Protein 2FPN (pdb70)

Solvent-accessible surface area: 13507 Å² total

Nearest PDB structures (foldseek):
  2fpn-assembly1_A-2  TM=1.005E+00  e=6.409E-35  Bacillus subtilis
  6icq-assembly1_B-2  TM=3.809E-01  e=4.850E-02  Pseudomonas putida
  6icq-assembly1_A-2  TM=3.850E-01  e=6.034E-02  Pseudomonas putida
  6icp-assembly1_B  TM=3.761E-01  e=5.409E-02  Pseudomonas putida
  6icl-assembly1_A  TM=3.744E-01  e=6.373E-02  Pseudomonas putida

Radius of gyration: 29.22 Å; Cα contacts (8 Å, |Δi|>4): 351; chains: 1; bounding box: 77×39×72 Å

Sequence (198 aa):
LTPLAQAEGERQDVSIDKWTLHAKQNLSLTEKEFYQKVQRLKQEYRQYDWVIAREDKIKAIGTYTDKKNRTSFRLQLVTTLKKHNPTSYLLYEQSLETPDSWNDTYEQFERETLGIFQEKVVIFTCLNGHLDDNNIVLQKKANQLLNEFQVEHVVEPNFVSISAFTDEWEEYITSKHKNLQIALRSHTVTVGTPIVTT

CATH classification: 3.30.2030.10 (+1 more: 3.30.360.40)

Organism: Bacillus subtilis (strain 168) (NCBI:txid224308)

B-factor: mean 34.04, std 18.84, range [6.43, 115.01]

GO terms:
  GO:0042763 intracellular immature spore (C, EXP)

Structure (mmCIF, N/CA/C/O backbone):
data_2FPN
#
_entry.id   2FPN
#
_cell.length_a   88.790
_cell.length_b   50.856
_cell.length_c   81.259
_cell.angle_alpha   90.00
_cell.angle_beta   96.49
_cell.angle_gamma   90.00
#
_symmetry.space_group_name_H-M   'C 1 2 1'
#
loop_
_entity.id
_entity.type
_entity.pdbx_description
1 polymer ywmB
2 water water
#
loop_
_atom_site.group_PDB
_atom_site.id
_atom_site.type_symbol
_atom_site.label_atom_id
_atom_site.label_alt_id
_atom_site.label_comp_id
_atom_site.label_asym_id
_atom_site.label_entity_id
_atom_site.label_seq_id
_atom_site.pdbx_PDB_ins_code
_atom_site.Cartn_x
_atom_site.Cartn_y
_atom_site.Cartn_z
_atom_site.occupancy
_atom_site.B_iso_or_equiv
_atom_site.auth_seq_id
_atom_site.auth_comp_id
_atom_site.auth_asym_id
_atom_site.auth_atom_id
_atom_site.pdbx_PDB_model_num
ATOM 1 N N . LEU A 1 1 ? 46.906 -5.559 14.248 1.00 31.79 1 LEU A N 1
ATOM 2 C CA . LEU A 1 1 ? 48.386 -5.801 14.187 1.00 31.71 1 LEU A CA 1
ATOM 3 C C . LEU A 1 1 ? 49.249 -4.560 14.489 1.00 30.95 1 LEU A C 1
ATOM 4 O O . LEU A 1 1 ? 50.039 -4.588 15.436 1.00 31.08 1 LEU A O 1
ATOM 9 N N . THR A 1 2 ? 49.097 -3.488 13.708 1.00 29.66 2 THR A N 1
ATOM 10 C CA . THR A 1 2 ? 49.990 -2.322 13.812 1.00 28.14 2 THR A CA 1
ATOM 11 C C . THR A 1 2 ? 50.005 -1.681 15.196 1.00 28.05 2 THR A C 1
ATOM 12 O O . THR A 1 2 ? 48.963 -1.594 15.859 1.00 28.01 2 THR A O 1
ATOM 16 N N . PRO A 1 3 ? 51.193 -1.219 15.636 1.00 27.86 3 PRO A N 1
ATOM 17 C CA . PRO A 1 3 ? 51.357 -0.599 16.957 1.00 27.73 3 PRO A CA 1
ATOM 18 C C . PRO A 1 3 ? 50.393 0.559 17.195 1.00 27.94 3 PRO A C 1
ATOM 19 O O . PRO A 1 3 ? 50.022 0.823 18.354 1.00 27.58 3 PRO A O 1
ATOM 23 N N . LEU A 1 4 ? 50.005 1.239 16.108 1.00 27.55 4 LEU A N 1
ATOM 24 C CA . LEU A 1 4 ? 49.021 2.311 16.179 1.00 27.70 4 LEU A CA 1
ATOM 25 C C . LEU A 1 4 ? 47.654 1.768 16.602 1.00 28.45 4 LEU A C 1
ATOM 26 O O . LEU A 1 4 ? 47.055 2.280 17.556 1.00 28.80 4 LEU A O 1
ATOM 31 N N . ALA A 1 5 ? 47.162 0.747 15.897 1.00 28.67 5 ALA A N 1
ATOM 32 C CA . ALA A 1 5 ? 45.884 0.143 16.237 1.00 29.30 5 ALA A CA 1
ATOM 33 C C . ALA A 1 5 ? 45.885 -0.229 17.730 1.00 30.02 5 ALA A C 1
ATOM 34 O O . ALA A 1 5 ? 45.014 0.191 18.495 1.00 29.64 5 ALA A O 1
ATOM 36 N N . GLN A 1 6 ? 46.924 -0.956 18.133 1.00 31.11 6 GLN A N 1
ATOM 37 C CA . GLN A 1 6 ? 47.057 -1.482 19.478 1.00 32.24 6 GLN A CA 1
ATOM 38 C C . GLN A 1 6 ? 47.141 -0.428 20.568 1.00 32.81 6 GLN A C 1
ATOM 39 O O . GLN A 1 6 ? 46.447 -0.543 21.594 1.00 33.02 6 GLN A O 1
ATOM 53 N N . ALA A 1 8 ? 46.111 2.715 20.338 1.00 36.65 8 ALA A N 1
ATOM 54 C CA . ALA A 1 8 ? 44.811 3.361 20.333 1.00 37.82 8 ALA A CA 1
ATOM 55 C C . ALA A 1 8 ? 43.825 2.528 21.141 1.00 38.57 8 ALA A C 1
ATOM 56 O O . ALA A 1 8 ? 43.372 2.966 22.204 1.00 39.03 8 ALA A O 1
ATOM 58 N N . GLU A 1 9 ? 43.533 1.320 20.654 1.00 39.36 9 GLU A N 1
ATOM 59 C CA . GLU A 1 9 ? 42.510 0.453 21.250 1.00 40.12 9 GLU A CA 1
ATOM 60 C C . GLU A 1 9 ? 42.770 0.139 22.737 1.00 40.42 9 GLU A C 1
ATOM 61 O O . GLU A 1 9 ? 41.839 0.080 23.542 1.00 40.84 9 GLU A O 1
ATOM 67 N N . GLY A 1 10 ? 44.043 -0.018 23.093 1.00 40.77 10 GLY A N 1
ATOM 68 C CA . GLY A 1 10 ? 44.458 -0.165 24.479 1.00 40.39 10 GLY A CA 1
ATOM 69 C C . GLY A 1 10 ? 44.107 1.057 25.292 1.00 40.57 10 GLY A C 1
ATOM 70 O O . GLY A 1 10 ? 43.680 0.937 26.438 1.00 41.15 10 GLY A O 1
ATOM 79 N N . GLU A 1 12 ? 41.635 3.423 24.714 1.00 41.85 12 GLU A N 1
ATOM 80 C CA . GLU A 1 12 ? 40.183 3.492 24.872 1.00 42.83 12 GLU A CA 1
ATOM 81 C C . GLU A 1 12 ? 39.706 2.590 26.004 1.00 42.90 12 GLU A C 1
ATOM 82 O O . GLU A 1 12 ? 39.035 3.060 26.930 1.00 42.55 12 GLU A O 1
ATOM 88 N N . ARG A 1 13 ? 40.064 1.303 25.921 1.00 43.24 13 ARG A N 1
ATOM 89 C CA . ARG A 1 13 ? 39.706 0.305 26.946 1.00 43.27 13 ARG A CA 1
ATOM 90 C C . ARG A 1 13 ? 40.088 0.784 28.333 1.00 43.02 13 ARG A C 1
ATOM 91 O O . ARG A 1 13 ? 39.373 0.554 29.295 1.00 43.22 13 ARG A O 1
ATOM 99 N N . GLN A 1 14 ? 41.212 1.475 28.419 1.00 42.76 14 GLN A N 1
ATOM 100 C CA . GLN A 1 14 ? 41.674 2.025 29.673 1.00 42.45 14 GLN A CA 1
ATOM 101 C C . GLN A 1 14 ? 41.087 3.422 29.942 1.00 42.31 14 GLN A C 1
ATOM 102 O O . GLN A 1 14 ? 41.603 4.186 30.780 1.00 42.30 14 GLN A O 1
ATOM 108 N N . ASP A 1 15 ? 40.004 3.747 29.235 1.00 41.83 15 ASP A N 1
ATOM 109 C CA . ASP A 1 15 ? 39.267 5.000 29.446 1.00 41.85 15 ASP A CA 1
ATOM 110 C C . ASP A 1 15 ? 40.045 6.279 29.130 1.00 41.45 15 ASP A C 1
ATOM 111 O O . ASP A 1 15 ? 39.713 7.357 29.632 1.00 41.78 15 ASP A O 1
ATOM 116 N N . VAL A 1 16 ? 41.085 6.166 28.313 1.00 41.04 16 VAL A N 1
ATOM 117 C CA . VAL A 1 16 ? 41.805 7.351 27.862 1.00 40.02 16 VAL A CA 1
ATOM 118 C C . VAL A 1 16 ? 41.176 7.861 26.561 1.00 39.20 16 VAL A C 1
ATOM 119 O O . VAL A 1 16 ? 40.980 7.103 25.602 1.00 38.86 16 VAL A O 1
ATOM 123 N N . SER A 1 17 ? 40.820 9.143 26.572 1.00 38.18 17 SER A N 1
ATOM 124 C CA . SER A 1 17 ? 40.225 9.800 25.417 1.00 37.23 17 SER A CA 1
ATOM 125 C C . SER A 1 17 ? 41.352 10.371 24.548 1.00 36.21 17 SER A C 1
ATOM 126 O O . SER A 1 17 ? 42.237 11.064 25.053 1.00 36.19 17 SER A O 1
ATOM 129 N N . ILE A 1 18 ? 41.333 10.053 23.255 1.00 34.52 18 ILE A N 1
ATOM 130 C CA . ILE A 1 18 ? 42.441 10.402 22.364 1.00 33.01 18 ILE A CA 1
ATOM 131 C C . ILE A 1 18 ? 42.267 11.801 21.787 1.00 31.79 18 ILE A C 1
ATOM 132 O O . ILE A 1 18 ? 41.272 12.088 21.141 1.00 31.43 18 ILE A O 1
ATOM 137 N N . ASP A 1 19 ? 43.250 12.660 22.034 1.00 30.59 19 ASP A N 1
ATOM 138 C CA . ASP A 1 19 ? 43.250 14.033 21.520 1.00 29.54 19 ASP A CA 1
ATOM 139 C C . ASP A 1 19 ? 43.961 14.171 20.173 1.00 28.58 19 ASP A C 1
ATOM 140 O O . ASP A 1 19 ? 43.553 14.969 19.320 1.00 29.01 19 ASP A O 1
ATOM 145 N N . LYS A 1 20 ? 45.007 13.367 19.988 1.00 27.15 20 LYS A N 1
ATOM 146 C CA . LYS A 1 20 ? 45.997 13.564 18.935 1.00 25.06 20 LYS A CA 1
ATOM 147 C C . LYS A 1 20 ? 46.845 12.314 18.774 1.00 23.44 20 LYS A C 1
ATOM 148 O O . LYS A 1 20 ? 47.272 11.712 19.754 1.00 23.22 20 LYS A O 1
ATOM 154 N N . TRP A 1 21 ? 47.077 11.916 17.531 1.00 21.64 21 TRP A N 1
ATOM 155 C CA . TRP A 1 21 ? 48.081 10.887 17.242 1.00 19.85 21 TRP A CA 1
ATOM 156 C C . TRP A 1 21 ? 49.109 11.432 16.283 1.00 19.07 21 TRP A C 1
ATOM 157 O O . TRP A 1 21 ? 48.793 12.277 15.454 1.00 19.04 21 TRP A O 1
ATOM 168 N N . THR A 1 22 ? 50.350 10.978 16.412 1.00 18.43 22 THR A N 1
ATOM 169 C CA . THR A 1 22 ? 51.326 11.300 15.400 1.00 17.73 22 THR A CA 1
ATOM 170 C C . THR A 1 22 ? 52.220 10.111 15.077 1.00 17.17 22 THR A C 1
ATOM 171 O O . THR A 1 22 ? 52.558 9.328 15.969 1.00 16.92 22 THR A O 1
ATOM 175 N N . LEU A 1 23 ? 52.560 9.996 13.785 1.00 15.93 23 LEU A N 1
ATOM 176 C CA . LEU A 1 23 ? 53.499 9.027 13.252 1.00 15.08 23 LEU A CA 1
ATOM 177 C C . LEU A 1 23 ? 54.674 9.777 12.655 1.00 14.89 23 LEU A C 1
ATOM 178 O O . LEU A 1 23 ? 54.492 10.789 11.968 1.00 14.36 23 LEU A O 1
ATOM 183 N N . HIS A 1 24 ? 55.882 9.294 12.907 1.00 14.55 24 HIS A N 1
ATOM 184 C CA . HIS A 1 24 ? 57.042 9.965 12.371 1.00 15.29 24 HIS A CA 1
ATOM 185 C C . HIS A 1 24 ? 58.197 9.018 12.085 1.00 15.49 24 HIS A C 1
ATOM 186 O O . HIS A 1 24 ? 58.288 7.941 12.662 1.00 16.08 24 HIS A O 1
ATOM 193 N N . ALA A 1 25 ? 59.059 9.410 11.160 1.00 15.67 25 ALA A N 1
ATOM 194 C CA . ALA A 1 25 ? 60.216 8.604 10.804 1.00 16.03 25 ALA A CA 1
ATOM 195 C C . ALA A 1 25 ? 61.335 9.559 10.515 1.00 16.41 25 ALA A C 1
ATOM 196 O O . ALA A 1 25 ? 61.080 10.681 10.071 1.00 16.84 25 ALA A O 1
ATOM 198 N N . LYS A 1 26 ? 62.572 9.131 10.763 1.00 16.87 26 LYS A N 1
ATOM 199 C CA . LYS A 1 26 ? 63.711 10.032 10.617 1.00 17.48 26 LYS A CA 1
ATOM 200 C C . LYS A 1 26 ? 64.894 9.323 10.000 1.00 17.18 26 LYS A C 1
ATOM 201 O O . LYS A 1 26 ? 65.190 8.196 10.349 1.00 17.83 26 LYS A O 1
ATOM 207 N N . GLN A 1 27 ? 65.581 9.974 9.083 1.00 16.97 27 GLN A N 1
ATOM 208 C CA . GLN A 1 27 ? 66.714 9.332 8.451 1.00 16.85 27 GLN A CA 1
ATOM 209 C C . GLN A 1 27 ? 67.933 10.230 8.508 1.00 17.14 27 GLN A C 1
ATOM 210 O O . GLN A 1 27 ? 67.908 11.332 7.966 1.00 17.34 27 GLN A O 1
ATOM 216 N N . ASN A 1 28 ? 68.987 9.760 9.177 1.00 16.91 28 ASN A N 1
ATOM 217 C CA . ASN A 1 28 ? 70.265 10.472 9.208 1.00 16.62 28 ASN A CA 1
ATOM 218 C C . ASN A 1 28 ? 70.917 10.452 7.859 1.00 16.07 28 ASN A C 1
ATOM 219 O O . ASN A 1 28 ? 70.834 9.468 7.127 1.00 16.00 28 ASN A O 1
ATOM 224 N N . LEU A 1 29 ? 71.591 11.547 7.548 1.00 15.59 29 LEU A N 1
ATOM 225 C CA . LEU A 1 29 ? 72.040 11.807 6.212 1.00 15.09 29 LEU A CA 1
ATOM 226 C C . LEU A 1 29 ? 73.329 12.589 6.371 1.00 15.42 29 LEU A C 1
ATOM 227 O O . LEU A 1 29 ? 73.712 12.924 7.491 1.00 15.95 29 LEU A O 1
ATOM 232 N N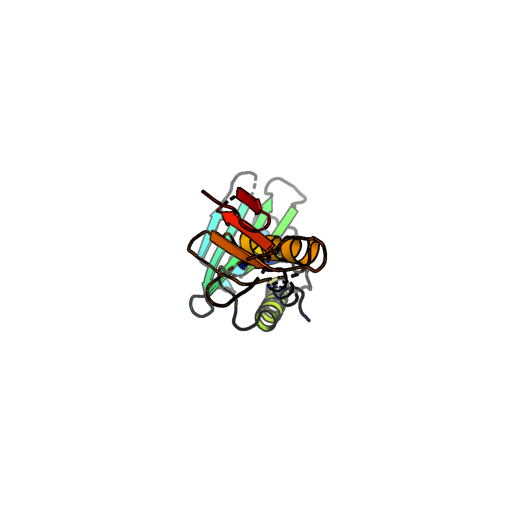 . SER A 1 30 ? 74.036 12.856 5.285 1.00 15.20 30 SER A N 1
ATOM 233 C CA . SER A 1 30 ? 75.224 13.688 5.406 1.00 15.07 30 SER A CA 1
ATOM 234 C C . SER A 1 30 ? 75.304 14.678 4.273 1.00 14.90 30 SER A C 1
ATOM 235 O O . SER A 1 30 ? 75.600 14.321 3.127 1.00 15.12 30 SER A O 1
ATOM 238 N N . LEU A 1 31 ? 75.056 15.938 4.609 1.00 14.51 31 LEU A N 1
ATOM 239 C CA . LEU A 1 31 ? 74.763 16.930 3.582 1.00 13.51 31 LEU A CA 1
ATOM 240 C C . LEU A 1 31 ? 75.565 18.206 3.699 1.00 12.92 31 LEU A C 1
ATOM 241 O O . LEU A 1 31 ? 75.452 18.957 4.680 1.00 12.81 31 LEU A O 1
ATOM 246 N N . THR A 1 32 ? 76.382 18.420 2.676 1.00 12.06 32 THR A N 1
ATOM 247 C CA . THR A 1 32 ? 76.984 19.699 2.369 1.00 11.18 32 THR A CA 1
ATOM 248 C C . THR A 1 32 ? 75.866 20.717 2.185 1.00 10.72 32 THR A C 1
ATOM 249 O O . THR A 1 32 ? 74.742 20.351 1.822 1.00 10.19 32 THR A O 1
ATOM 253 N N . GLU A 1 33 ? 76.163 21.993 2.417 1.00 10.07 33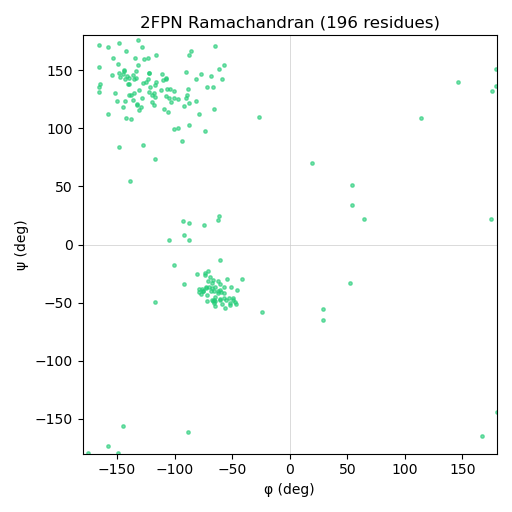 GLU A N 1
ATOM 254 C CA . GLU A 1 33 ? 75.226 23.029 2.010 1.00 9.92 33 GLU A CA 1
ATOM 255 C C . GLU A 1 33 ? 74.739 22.775 0.578 1.00 9.73 33 GLU A C 1
ATOM 256 O O . GLU A 1 33 ? 73.531 22.730 0.340 1.00 9.69 33 GLU A O 1
ATOM 262 N N . LYS A 1 34 ? 75.669 22.561 -0.350 1.00 9.45 34 LYS A N 1
ATOM 263 C CA . LYS A 1 34 ? 75.310 22.293 -1.743 1.00 10.07 34 LYS A CA 1
ATOM 264 C C . LYS A 1 34 ? 74.366 21.111 -1.918 1.00 10.72 34 LYS A C 1
ATOM 265 O O . LYS A 1 34 ? 73.364 21.215 -2.630 1.00 11.27 34 LYS A O 1
ATOM 271 N N . GLU A 1 35 ? 74.672 19.987 -1.273 1.00 11.22 35 GLU A N 1
ATOM 272 C CA . GLU A 1 35 ? 73.801 18.816 -1.354 1.00 11.07 35 GLU A CA 1
ATOM 273 C C . GLU A 1 35 ? 72.469 19.068 -0.694 1.00 10.99 35 GLU A C 1
ATOM 274 O O . GLU A 1 35 ? 71.456 18.479 -1.092 1.00 11.47 35 GLU A O 1
ATOM 280 N N . PHE A 1 36 ? 72.471 19.914 0.330 1.00 10.47 36 PHE A N 1
ATOM 281 C CA . PHE A 1 36 ? 71.249 20.192 1.074 1.00 10.17 36 PHE A CA 1
ATOM 282 C C . PHE A 1 36 ? 70.232 20.887 0.164 1.00 10.77 36 PHE A C 1
ATOM 283 O O . PHE A 1 36 ? 69.087 20.462 0.081 1.00 10.60 36 PHE A O 1
ATOM 291 N N . TYR A 1 37 ? 70.661 21.926 -0.548 1.00 11.44 37 TYR A N 1
ATOM 292 C CA . TYR A 1 37 ? 69.742 22.653 -1.417 1.00 12.44 37 TYR A CA 1
ATOM 293 C C . TYR A 1 37 ? 69.352 21.847 -2.647 1.00 13.16 37 TYR A C 1
ATOM 294 O O . TYR A 1 37 ? 68.306 22.095 -3.258 1.00 13.02 37 TYR A O 1
ATOM 303 N N . GLN A 1 38 ? 70.198 20.886 -3.002 1.00 14.17 38 GLN A N 1
ATOM 304 C CA . GLN A 1 38 ? 69.900 19.946 -4.069 1.00 15.13 38 GLN A CA 1
ATOM 305 C C . GLN A 1 38 ? 68.735 19.052 -3.655 1.00 14.82 38 GLN A C 1
ATOM 306 O O . GLN A 1 38 ? 67.772 18.874 -4.405 1.00 14.89 38 GLN A O 1
ATOM 312 N N . LYS A 1 39 ? 68.837 18.516 -2.443 1.00 14.46 39 LYS A N 1
ATOM 313 C CA . LYS A 1 39 ? 67.841 17.647 -1.887 1.00 14.44 39 LYS A CA 1
ATOM 314 C C . LYS A 1 39 ? 66.517 18.395 -1.742 1.00 14.83 39 LYS A C 1
ATOM 315 O O . LYS A 1 39 ? 65.462 17.853 -2.078 1.00 14.59 39 LYS A O 1
ATOM 321 N N . VAL A 1 40 ? 66.590 19.648 -1.288 1.00 15.13 40 VAL A N 1
ATOM 322 C CA . VAL A 1 40 ? 65.411 20.488 -1.109 1.00 15.33 40 VAL A CA 1
ATOM 323 C C . VAL A 1 40 ? 64.736 20.665 -2.456 1.00 16.14 40 VAL A C 1
ATOM 324 O O . VAL A 1 40 ? 63.525 20.520 -2.581 1.00 16.04 40 VAL A O 1
ATOM 328 N N . GLN A 1 41 ? 65.535 20.972 -3.465 1.00 17.01 41 GLN A N 1
ATOM 329 C CA . GLN A 1 41 ? 65.010 21.209 -4.796 1.00 18.30 41 GLN A CA 1
ATOM 330 C C . GLN A 1 41 ? 64.296 19.968 -5.326 1.00 19.18 41 GLN A C 1
ATOM 331 O O . GLN A 1 41 ? 63.260 20.084 -5.982 1.00 19.82 41 GLN A O 1
ATOM 337 N N . ARG A 1 42 ? 64.852 18.793 -5.043 1.00 19.55 42 ARG A N 1
ATOM 338 C CA . ARG A 1 42 ? 64.236 17.540 -5.457 1.00 21.05 42 ARG A CA 1
ATOM 339 C C . ARG A 1 42 ? 62.934 17.275 -4.698 1.00 20.27 42 ARG A C 1
ATOM 340 O O . ARG A 1 42 ? 61.965 16.804 -5.278 1.00 20.81 42 ARG A O 1
ATOM 348 N N . LEU A 1 43 ? 62.924 17.589 -3.405 1.00 19.64 43 LEU A N 1
ATOM 349 C CA . LEU A 1 43 ? 61.752 17.430 -2.581 1.00 18.26 43 LEU A CA 1
ATOM 350 C C . LEU A 1 43 ? 60.613 18.303 -3.073 1.00 18.29 43 LEU A C 1
ATOM 351 O O . LEU A 1 43 ? 59.473 17.862 -3.078 1.00 17.49 43 LEU A O 1
ATOM 356 N N . LYS A 1 44 ? 60.922 19.531 -3.488 1.00 18.56 44 LYS A N 1
ATOM 357 C CA . LYS A 1 44 ? 59.896 20.466 -3.973 1.00 19.39 44 LYS A CA 1
ATOM 358 C C . LYS A 1 44 ? 59.352 20.031 -5.316 1.00 20.02 44 LYS A C 1
ATOM 359 O O . LYS A 1 44 ? 58.199 20.300 -5.633 1.00 20.25 44 LYS A O 1
ATOM 365 N N . GLN A 1 45 ? 60.187 19.385 -6.126 1.00 20.56 45 GLN A N 1
ATOM 366 C CA . GLN A 1 45 ? 59.703 18.842 -7.383 1.00 21.21 45 GLN A CA 1
ATOM 367 C C . GLN A 1 45 ? 58.818 17.629 -7.123 1.00 20.64 45 GLN A C 1
ATOM 368 O O . GLN A 1 45 ? 57.715 17.542 -7.645 1.00 20.78 45 GLN A O 1
ATOM 374 N N . GLU A 1 46 ? 59.293 16.708 -6.300 1.00 19.90 46 GLU A N 1
ATOM 375 C CA . GLU A 1 46 ? 58.602 15.436 -6.123 1.00 20.17 46 GLU A CA 1
ATOM 376 C C . GLU A 1 46 ? 57.304 15.585 -5.303 1.00 18.80 46 GLU A C 1
ATOM 377 O O . GLU A 1 46 ? 56.293 14.969 -5.612 1.00 19.20 46 GLU A O 1
ATOM 383 N N . TYR A 1 47 ? 57.308 16.438 -4.292 1.00 17.24 47 TYR A N 1
ATOM 384 C CA . TYR A 1 47 ? 56.138 16.562 -3.439 1.00 15.91 47 TYR A CA 1
ATOM 385 C C . TYR A 1 47 ? 55.512 17.933 -3.491 1.00 15.70 47 TYR A C 1
ATOM 386 O O . TYR A 1 47 ? 55.585 18.701 -2.535 1.00 16.06 47 TYR A O 1
ATOM 395 N N . ARG A 1 48 ? 54.840 18.203 -4.600 1.00 15.57 48 ARG A N 1
ATOM 396 C CA . ARG A 1 48 ? 54.273 19.511 -4.882 1.00 15.79 48 ARG A CA 1
ATOM 397 C C . ARG A 1 48 ? 53.227 20.001 -3.859 1.00 15.22 48 ARG A C 1
ATOM 398 O O . ARG A 1 48 ? 52.886 21.191 -3.809 1.00 15.33 48 ARG A O 1
ATOM 406 N N . GLN A 1 49 ? 52.752 19.108 -3.005 1.00 14.40 49 GLN A N 1
ATOM 407 C CA . GLN A 1 49 ? 51.678 19.465 -2.076 1.00 13.77 49 GLN A CA 1
ATOM 408 C C . GLN A 1 49 ? 52.137 20.377 -0.925 1.00 13.58 49 GLN A C 1
ATOM 409 O O . GLN A 1 49 ? 51.334 21.106 -0.377 1.00 13.32 49 GLN A O 1
ATOM 415 N N . TYR A 1 50 ? 53.426 20.338 -0.583 1.00 13.46 50 TYR A N 1
ATOM 416 C CA . TYR A 1 50 ? 53.966 21.074 0.561 1.00 13.60 50 TYR A CA 1
ATOM 417 C C . TYR A 1 50 ? 54.150 22.556 0.284 1.00 13.89 50 TYR A C 1
ATOM 418 O O . TYR A 1 50 ? 54.443 22.946 -0.829 1.00 13.63 50 TYR A O 1
ATOM 427 N N . ASP A 1 51 ? 53.971 23.381 1.314 1.00 14.68 51 ASP A N 1
ATOM 428 C CA . ASP A 1 51 ? 54.446 24.765 1.305 1.00 14.52 51 ASP A CA 1
ATOM 429 C C . ASP A 1 51 ? 55.723 24.776 2.111 1.00 14.71 51 ASP A C 1
ATOM 430 O O . ASP A 1 51 ? 55.770 24.236 3.228 1.00 14.46 51 ASP A O 1
ATOM 435 N N . TRP A 1 52 ? 56.747 25.400 1.543 1.00 14.85 52 TRP A N 1
ATOM 436 C CA . TRP A 1 52 ? 58.080 25.351 2.095 1.00 15.72 52 TRP A CA 1
ATOM 437 C C . TRP A 1 52 ? 58.488 26.668 2.730 1.00 16.54 52 TRP A C 1
ATOM 438 O O . TRP A 1 52 ? 58.139 27.743 2.260 1.00 16.78 52 TRP A O 1
ATOM 449 N N . VAL A 1 53 ? 59.214 26.562 3.830 1.00 17.67 53 VAL A N 1
ATOM 450 C CA . VAL A 1 53 ? 59.861 27.695 4.463 1.00 18.67 53 VAL A CA 1
ATOM 451 C C . VAL A 1 53 ? 61.305 27.251 4.717 1.00 19.72 53 VAL A C 1
ATOM 452 O O . VAL A 1 53 ? 61.536 26.140 5.191 1.00 19.91 53 VAL A O 1
ATOM 456 N N . ILE A 1 54 ? 62.279 28.085 4.371 1.00 21.12 54 ILE A N 1
ATOM 457 C CA . ILE A 1 54 ? 63.652 27.811 4.772 1.00 22.38 54 ILE A CA 1
ATOM 458 C C . ILE A 1 54 ? 63.977 28.671 5.979 1.00 23.56 54 ILE A C 1
ATOM 459 O O . ILE A 1 54 ? 63.783 29.876 5.948 1.00 23.79 54 ILE A O 1
ATOM 464 N N . ALA A 1 55 ? 64.447 28.047 7.052 1.00 25.18 55 ALA A N 1
ATOM 465 C CA . ALA A 1 55 ? 64.905 28.789 8.224 1.00 26.73 55 ALA A CA 1
ATOM 466 C C . ALA A 1 55 ? 66.365 28.471 8.525 1.00 27.98 55 ALA A C 1
ATOM 467 O O . ALA A 1 55 ? 66.767 27.308 8.506 1.00 28.00 55 ALA A O 1
ATOM 469 N N . ARG A 1 56 ? 67.138 29.518 8.814 1.00 29.78 56 ARG A N 1
ATOM 470 C CA . ARG A 1 56 ? 68.572 29.413 9.092 1.00 31.48 56 ARG A CA 1
ATOM 471 C C . ARG A 1 56 ? 68.914 30.094 10.417 1.00 32.09 56 ARG A C 1
ATOM 472 O O . ARG A 1 56 ? 69.270 31.269 10.444 1.00 32.23 56 ARG A O 1
ATOM 480 N N . GLU A 1 57 ? 68.771 29.359 11.514 1.00 33.38 57 GLU A N 1
ATOM 481 C CA . GLU A 1 57 ? 69.251 29.810 12.8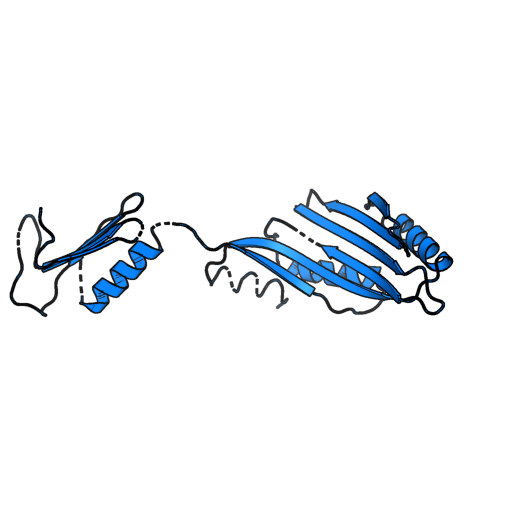27 1.00 34.50 57 GLU A CA 1
ATOM 482 C C . GLU A 1 57 ? 70.633 29.179 13.090 1.00 34.51 57 GLU A C 1
ATOM 483 O O . GLU A 1 57 ? 70.755 28.002 13.457 1.00 34.70 57 GLU A O 1
ATOM 489 N N . ASP A 1 58 ? 71.670 29.985 12.870 1.00 34.45 58 ASP A N 1
ATOM 490 C CA . ASP A 1 58 ? 73.034 29.481 12.700 1.00 34.26 58 ASP A CA 1
ATOM 491 C C . ASP A 1 58 ? 73.667 28.723 13.882 1.00 33.85 58 ASP A C 1
ATOM 492 O O . ASP A 1 58 ? 73.309 28.958 15.047 1.00 33.71 58 ASP A O 1
ATOM 497 N N . LYS A 1 59 ? 74.576 27.786 13.575 1.00 32.98 59 LYS A N 1
ATOM 498 C CA . LYS A 1 59 ? 74.952 27.431 12.187 1.00 31.90 59 LYS A CA 1
ATOM 499 C C . LYS A 1 59 ? 74.244 26.139 11.704 1.00 30.98 59 LYS A C 1
ATOM 500 O O . LYS A 1 59 ? 74.865 25.080 11.548 1.00 31.04 59 LYS A O 1
ATOM 514 N N . ILE A 1 61 ? 70.611 24.732 9.152 1.00 23.75 61 ILE A N 1
ATOM 515 C CA . ILE A 1 61 ? 69.620 25.084 8.128 1.00 21.80 61 ILE A CA 1
ATOM 516 C C . ILE A 1 61 ? 68.493 24.078 8.094 1.00 20.49 61 ILE A C 1
ATOM 517 O O . ILE A 1 61 ? 68.719 22.864 8.144 1.00 20.23 61 ILE A O 1
ATOM 522 N N . LYS A 1 62 ? 67.282 24.603 7.956 1.00 18.62 62 LYS A N 1
ATOM 523 C CA . LYS A 1 62 ? 66.067 23.833 8.110 1.00 17.22 62 LYS A CA 1
ATOM 524 C C . LYS A 1 62 ? 65.160 24.151 6.931 1.00 15.68 62 LYS A C 1
ATOM 525 O O . LYS A 1 62 ? 64.826 25.312 6.711 1.00 15.46 62 LYS A O 1
ATOM 531 N N . ALA A 1 63 ? 64.788 23.140 6.158 1.00 14.36 63 ALA A N 1
ATOM 532 C CA . ALA A 1 63 ? 63.751 23.302 5.148 1.00 13.46 63 ALA A CA 1
ATOM 533 C C . ALA A 1 63 ? 62.520 22.617 5.684 1.00 13.26 63 ALA A C 1
ATOM 534 O O . ALA A 1 63 ? 62.532 21.400 5.885 1.00 13.41 63 ALA A O 1
ATOM 536 N N . ILE A 1 64 ? 61.470 23.384 5.961 1.00 12.51 64 ILE A N 1
ATOM 537 C CA . ILE A 1 64 ? 60.260 22.800 6.520 1.00 11.93 64 ILE A CA 1
ATOM 538 C C . ILE A 1 64 ? 59.133 22.805 5.517 1.00 11.83 64 ILE A C 1
ATOM 539 O O . ILE A 1 64 ? 58.669 23.870 5.118 1.00 12.08 64 ILE A O 1
ATOM 544 N N . GLY A 1 65 ? 58.675 21.615 5.143 1.00 11.86 65 GLY A N 1
ATOM 545 C CA . GLY A 1 65 ? 57.525 21.475 4.239 1.00 12.33 65 GLY A CA 1
ATOM 546 C C . GLY A 1 65 ? 56.253 21.066 4.954 1.00 12.77 65 GLY A C 1
ATOM 547 O O . GLY A 1 65 ? 56.230 20.124 5.753 1.00 13.06 65 GLY A O 1
ATOM 548 N N . THR A 1 66 ? 55.177 21.755 4.632 1.00 13.08 66 THR A N 1
ATOM 549 C CA . THR A 1 66 ? 53.952 21.648 5.380 1.00 13.34 66 THR A CA 1
ATOM 550 C C . THR A 1 66 ? 52.763 21.499 4.432 1.00 13.63 66 THR A C 1
ATOM 551 O O . THR A 1 66 ? 52.753 22.093 3.356 1.00 13.97 66 THR A O 1
ATOM 555 N N . TYR A 1 67 ? 51.782 20.684 4.835 1.00 13.54 67 TYR A N 1
ATOM 556 C CA . TYR A 1 67 ? 50.614 20.347 4.017 1.00 13.52 67 TYR A CA 1
ATOM 557 C C . TYR A 1 67 ? 49.533 19.695 4.858 1.00 13.66 67 TYR A C 1
ATOM 558 O O . TYR A 1 67 ? 49.800 18.744 5.606 1.00 13.35 67 TYR A O 1
ATOM 567 N N . THR A 1 68 ? 48.299 20.180 4.725 1.00 14.43 68 THR A N 1
ATOM 568 C CA . THR A 1 68 ? 47.180 19.522 5.410 1.00 14.70 68 THR A CA 1
ATOM 569 C C . THR A 1 68 ? 46.149 18.968 4.441 1.00 14.29 68 THR A C 1
ATOM 570 O O . THR A 1 68 ? 45.662 19.667 3.556 1.00 14.11 68 THR A O 1
ATOM 574 N N . ASP A 1 69 ? 45.866 17.676 4.622 1.00 14.32 69 ASP A N 1
ATOM 575 C CA . ASP A 1 69 ? 44.918 16.911 3.816 1.00 14.28 69 ASP A CA 1
ATOM 576 C C . ASP A 1 69 ? 43.543 17.065 4.418 1.00 14.47 69 ASP A C 1
ATOM 577 O O . ASP A 1 69 ? 43.238 16.449 5.435 1.00 15.04 69 ASP A O 1
ATOM 582 N N . LYS A 1 70 ? 42.714 17.899 3.803 1.00 14.48 70 LYS A N 1
ATOM 583 C CA . LYS A 1 70 ? 41.391 18.196 4.369 1.00 14.54 70 LYS A CA 1
ATOM 584 C C . LYS A 1 70 ? 40.415 17.051 4.202 1.00 13.96 70 LYS A C 1
ATOM 585 O O . LYS A 1 70 ? 39.487 16.927 4.966 1.00 14.24 70 LYS A O 1
ATOM 591 N N . LYS A 1 71 ? 40.614 16.226 3.184 1.00 13.68 71 LYS A N 1
ATOM 592 C CA . LYS A 1 71 ? 39.688 15.142 2.912 1.00 12.95 71 LYS A CA 1
ATOM 593 C C . LYS A 1 71 ? 39.872 14.061 3.963 1.00 12.45 71 LYS A C 1
ATOM 594 O O . LYS A 1 71 ? 38.927 13.443 4.391 1.00 12.60 71 LYS A O 1
ATOM 600 N N . ASN A 1 72 ? 41.105 13.850 4.370 1.00 12.53 72 ASN A N 1
ATOM 601 C CA . ASN A 1 72 ? 41.450 12.753 5.251 1.00 13.07 72 ASN A CA 1
ATOM 602 C C . ASN A 1 72 ? 41.698 13.238 6.664 1.00 13.77 72 ASN A C 1
ATOM 603 O O . ASN A 1 72 ? 42.053 12.438 7.543 1.00 13.09 72 ASN A O 1
ATOM 608 N N . ARG A 1 73 ? 41.487 14.545 6.866 1.00 14.90 73 ARG A N 1
ATOM 609 C CA . ARG A 1 73 ? 41.533 15.184 8.199 1.00 16.69 73 ARG A CA 1
ATOM 610 C C . ARG A 1 73 ? 42.854 14.865 8.890 1.00 16.11 73 ARG A C 1
ATOM 611 O O . ARG A 1 73 ? 42.895 14.381 10.029 1.00 16.26 73 ARG A O 1
ATOM 619 N N . THR A 1 74 ? 43.938 15.118 8.158 1.00 15.96 74 THR A N 1
ATOM 620 C CA . THR A 1 74 ? 45.277 14.674 8.543 1.00 16.04 74 THR A CA 1
ATOM 621 C C . THR A 1 74 ? 46.348 15.668 8.065 1.00 16.14 74 THR A C 1
ATOM 622 O O . THR A 1 74 ? 46.163 16.323 7.039 1.00 16.23 74 THR A O 1
ATOM 626 N N . SER A 1 75 ? 47.435 15.814 8.819 1.00 16.41 75 SER A N 1
ATOM 627 C CA . SER A 1 75 ? 48.490 16.786 8.484 1.00 17.44 75 SER A CA 1
ATOM 628 C C . SER A 1 75 ? 49.879 16.209 8.318 1.00 17.44 75 SER A C 1
ATOM 629 O O . SER A 1 75 ? 50.300 15.349 9.096 1.00 17.96 75 SER A O 1
ATOM 632 N N . PHE A 1 76 ? 50.615 16.754 7.356 1.00 17.22 76 PHE A N 1
ATOM 633 C CA . PHE A 1 76 ? 51.949 16.282 7.061 1.00 17.50 76 PHE A CA 1
ATOM 634 C C . PHE A 1 76 ? 53.019 17.358 7.178 1.00 18.50 76 PHE A C 1
ATOM 635 O O . PHE A 1 76 ? 52.788 18.535 6.867 1.00 18.60 76 PHE A O 1
ATOM 643 N N . ARG A 1 77 ? 54.207 16.921 7.577 1.00 19.03 77 ARG A N 1
ATOM 644 C CA . ARG A 1 77 ? 55.358 17.772 7.672 1.00 20.13 77 ARG A CA 1
ATOM 645 C C . ARG A 1 77 ? 56.549 16.969 7.165 1.00 19.51 77 ARG A C 1
ATOM 646 O O . ARG A 1 77 ? 56.768 15.845 7.612 1.00 19.87 77 ARG A O 1
ATOM 654 N N . LEU A 1 78 ? 57.298 17.548 6.230 1.00 18.54 78 LEU A N 1
ATOM 655 C CA . LEU A 1 78 ? 58.545 16.979 5.734 1.00 17.83 78 LEU A CA 1
ATOM 656 C C . LEU A 1 78 ? 59.647 17.983 6.029 1.00 17.93 78 LEU A C 1
ATOM 657 O O . LEU A 1 78 ? 59.607 19.139 5.585 1.00 18.01 78 LEU A O 1
ATOM 662 N N . GLN A 1 79 ? 60.653 17.543 6.754 1.00 17.92 79 GLN A N 1
ATOM 663 C CA . GLN A 1 79 ? 61.659 18.467 7.234 1.00 18.09 79 GLN A CA 1
ATOM 664 C C . GLN A 1 79 ? 63.107 17.975 6.999 1.00 17.19 79 GLN A C 1
ATOM 665 O O . GLN A 1 79 ? 63.499 16.906 7.481 1.00 17.40 79 GLN A O 1
ATOM 671 N N . LEU A 1 80 ? 63.873 18.754 6.236 1.00 16.38 80 LEU A N 1
ATOM 672 C CA . LEU A 1 80 ? 65.299 18.491 5.958 1.00 15.73 80 LEU A CA 1
ATOM 673 C C . LEU A 1 80 ? 66.177 19.410 6.790 1.00 15.52 80 LEU A C 1
ATOM 674 O O . LEU A 1 80 ? 66.077 20.630 6.705 1.00 15.27 80 LEU A O 1
ATOM 679 N N . VAL A 1 81 ? 67.052 18.836 7.588 1.00 16.08 81 VAL A N 1
ATOM 680 C CA . VAL A 1 81 ? 67.924 19.645 8.419 1.00 16.66 81 VAL A CA 1
ATOM 681 C C . VAL A 1 81 ? 69.386 19.297 8.179 1.00 17.73 81 VAL A C 1
ATOM 682 O O . VAL A 1 81 ? 69.738 18.125 8.013 1.00 18.14 81 VAL A O 1
ATOM 686 N N . THR A 1 82 ? 70.233 20.319 8.138 1.00 18.70 82 THR A N 1
ATOM 687 C CA . THR A 1 82 ? 71.676 20.107 8.192 1.00 19.98 82 THR A CA 1
ATOM 688 C C . THR A 1 82 ? 72.302 21.121 9.135 1.00 21.66 82 THR A C 1
ATOM 689 O O . THR A 1 82 ? 71.800 22.241 9.253 1.00 21.40 82 THR A O 1
ATOM 693 N N . THR A 1 83 ? 73.357 20.713 9.844 1.00 24.09 83 THR A N 1
ATOM 694 C CA . THR A 1 83 ? 74.169 21.657 10.611 1.00 26.57 83 THR A CA 1
ATOM 695 C C . THR A 1 83 ? 75.288 22.102 9.698 1.00 28.19 83 THR A C 1
ATOM 696 O O . THR A 1 83 ? 76.094 21.287 9.242 1.00 28.37 83 THR A O 1
ATOM 700 N N . LEU A 1 84 ? 75.311 23.407 9.453 1.00 30.57 84 LEU A N 1
ATOM 701 C CA . LEU A 1 84 ? 76.152 24.057 8.452 1.00 33.08 84 LEU A CA 1
ATOM 702 C C . LEU A 1 84 ? 77.651 24.077 8.766 1.00 34.62 84 LEU A C 1
ATOM 703 O O . LEU A 1 84 ? 78.477 23.989 7.847 1.00 35.33 84 LEU A O 1
ATOM 708 N N . LYS A 1 85 ? 78.007 24.239 10.043 1.00 36.21 85 LYS A N 1
ATOM 709 C CA . LYS A 1 85 ? 79.415 24.428 10.426 1.00 37.74 85 LYS A CA 1
ATOM 710 C C . LYS A 1 85 ? 80.078 23.096 10.802 1.00 38.36 85 LYS A C 1
ATOM 711 O O . LYS A 1 85 ? 80.067 22.689 11.973 1.00 38.56 85 LYS A O 1
ATOM 717 N N . LYS A 1 86 ? 80.638 22.425 9.792 1.00 39.02 86 LYS A N 1
ATOM 718 C CA . LYS A 1 86 ? 81.356 21.155 9.970 1.00 39.35 86 LYS A CA 1
ATOM 719 C C . LYS A 1 86 ? 81.870 20.596 8.644 1.00 39.17 86 LYS A C 1
ATOM 720 O O . LYS A 1 86 ? 81.153 20.592 7.639 1.00 39.28 86 LYS A O 1
ATOM 726 N N . HIS A 1 87 ? 83.106 20.111 8.647 1.00 39.00 87 HIS A N 1
ATOM 727 C CA . HIS A 1 87 ? 83.605 19.358 7.501 1.00 38.82 87 HIS A CA 1
ATOM 728 C C . HIS A 1 87 ? 83.399 17.841 7.664 1.00 38.24 87 HIS A C 1
ATOM 729 O O . HIS A 1 87 ? 84.068 17.023 7.026 1.00 38.36 87 HIS A O 1
ATOM 736 N N . ASN A 1 88 ? 82.464 17.490 8.548 1.00 37.27 88 ASN A N 1
ATOM 737 C CA . ASN A 1 88 ? 81.722 16.232 8.462 1.00 36.33 88 ASN A CA 1
ATOM 738 C C . ASN A 1 88 ? 80.292 16.388 9.021 1.00 35.29 88 ASN A C 1
ATOM 739 O O . ASN A 1 88 ? 80.027 16.050 10.190 1.00 35.26 88 ASN A O 1
ATOM 744 N N . PRO A 1 89 ? 79.359 16.871 8.171 1.00 33.84 89 PRO A N 1
ATOM 745 C CA . PRO A 1 89 ? 78.131 17.443 8.693 1.00 32.52 89 PRO A CA 1
ATOM 746 C C . PRO A 1 89 ? 77.094 16.395 9.057 1.00 31.23 89 PRO A C 1
ATOM 747 O O . PRO A 1 89 ? 76.956 15.376 8.371 1.00 31.16 89 PRO A O 1
ATOM 751 N N . THR A 1 90 ? 76.379 16.649 10.146 1.00 29.34 90 THR A N 1
ATOM 752 C CA . THR A 1 90 ? 75.298 15.785 10.542 1.00 27.50 90 THR A CA 1
ATOM 753 C C . THR A 1 90 ? 73.971 16.375 10.044 1.00 25.97 90 THR A C 1
ATOM 754 O O . THR A 1 90 ? 73.647 17.536 10.303 1.00 25.34 90 THR A O 1
ATOM 758 N N . SER A 1 91 ? 73.233 15.555 9.301 1.00 23.93 91 SER A N 1
ATOM 759 C CA . SER A 1 91 ? 71.998 15.953 8.658 1.00 22.06 91 SER A CA 1
ATOM 760 C C . SER A 1 91 ? 70.936 14.890 8.886 1.00 20.85 91 SER A C 1
ATOM 761 O O . SER A 1 91 ? 71.254 13.737 9.208 1.00 21.16 91 SER A O 1
ATOM 764 N N . TYR A 1 92 ? 69.679 15.274 8.710 1.00 18.42 92 TYR A N 1
ATOM 765 C CA . TYR A 1 92 ? 68.596 14.307 8.703 1.00 16.76 92 TYR A CA 1
ATOM 766 C C . TYR A 1 92 ? 67.377 14.756 7.879 1.00 15.17 92 TYR A C 1
ATOM 767 O O . TYR A 1 92 ? 67.186 15.942 7.606 1.00 14.33 92 TYR A O 1
ATOM 776 N N . LEU A 1 93 ? 66.562 13.782 7.503 1.00 13.29 93 LEU A N 1
ATOM 777 C CA . LEU A 1 93 ? 65.275 14.033 6.898 1.00 12.26 93 LEU A CA 1
ATOM 778 C C . LEU A 1 93 ? 64.194 13.463 7.805 1.00 12.12 93 LEU A C 1
ATOM 779 O O . LEU A 1 93 ? 64.273 12.306 8.214 1.00 12.21 93 LEU A O 1
ATOM 784 N N . LEU A 1 94 ? 63.179 14.266 8.115 1.00 12.21 94 LEU A N 1
ATOM 785 C CA . LEU A 1 94 ? 62.127 13.829 9.019 1.00 12.35 94 LEU A CA 1
ATOM 786 C C . LEU A 1 94 ? 60.760 13.901 8.335 1.00 12.39 94 LEU A C 1
ATOM 787 O O . LEU A 1 94 ? 60.423 14.914 7.752 1.00 12.35 94 LEU A O 1
ATOM 792 N N . TYR A 1 95 ? 59.980 12.826 8.423 1.00 12.39 95 TYR A N 1
ATOM 793 C CA . TYR A 1 95 ? 58.643 12.790 7.841 1.00 12.88 95 TYR A CA 1
ATOM 794 C C . TYR A 1 95 ? 57.607 12.555 8.917 1.00 13.46 95 TYR A C 1
ATOM 795 O O . TYR A 1 95 ? 57.710 11.611 9.695 1.00 13.56 95 TYR A O 1
ATOM 804 N N . GLU A 1 96 ? 56.586 13.392 8.951 1.00 14.17 96 GLU A N 1
ATOM 805 C CA . GLU A 1 96 ? 55.676 13.346 10.095 1.00 16.22 96 GLU A CA 1
ATOM 806 C C . GLU A 1 96 ? 54.212 13.474 9.717 1.00 15.64 96 GLU A C 1
ATOM 807 O O . GLU A 1 96 ? 53.835 14.391 9.002 1.00 15.74 96 GLU A O 1
ATOM 813 N N . GLN A 1 97 ? 53.394 12.544 10.202 1.00 16.23 97 GLN A N 1
ATOM 814 C CA . GLN A 1 97 ? 51.932 12.623 10.028 1.00 16.03 97 GLN A CA 1
ATOM 815 C C . GLN A 1 97 ? 51.227 12.765 11.374 1.00 16.88 97 GLN A C 1
ATOM 816 O O . GLN A 1 97 ? 51.640 12.162 12.351 1.00 16.69 97 GLN A O 1
ATOM 830 N N . SER A 1 99 ? 47.182 13.961 13.397 1.00 18.80 99 SER A N 1
ATOM 831 C CA . SER A 1 99 ? 45.779 14.372 13.341 1.00 19.02 99 SER A CA 1
ATOM 832 C C . SER A 1 99 ? 45.155 14.545 14.721 1.00 19.29 99 SER A C 1
ATOM 833 O O . SER A 1 99 ? 45.567 13.877 15.683 1.00 19.18 99 SER A O 1
ATOM 836 N N . LEU A 1 100 ? 44.167 15.443 14.803 1.00 18.98 100 LEU A N 1
ATOM 837 C CA . LEU A 1 100 ? 43.368 15.635 16.024 1.00 19.42 100 LEU A CA 1
ATOM 838 C C . LEU A 1 100 ? 42.122 14.752 16.009 1.00 19.72 100 LEU A C 1
ATOM 839 O O . LEU A 1 100 ? 41.260 14.887 16.868 1.00 20.36 100 LEU A O 1
ATOM 844 N N . GLU A 1 101 ? 42.027 13.852 15.038 1.00 19.73 101 GLU A N 1
ATOM 845 C CA . GLU A 1 101 ? 40.823 13.060 14.863 1.00 20.09 101 GLU A CA 1
ATOM 846 C C . GLU A 1 101 ? 41.160 11.610 14.622 1.00 20.01 101 GLU A C 1
ATOM 847 O O . GLU A 1 101 ? 42.130 11.276 13.916 1.00 20.50 101 GLU A O 1
ATOM 853 N N . THR A 1 102 ? 40.340 10.741 15.190 1.00 20.13 102 THR A N 1
ATOM 854 C CA . THR A 1 102 ? 40.510 9.315 15.005 1.00 20.47 102 THR A CA 1
ATOM 855 C C . THR A 1 102 ? 40.223 9.007 13.551 1.00 20.46 102 THR A C 1
ATOM 856 O O . THR A 1 102 ? 39.315 9.571 12.954 1.00 20.76 102 THR A O 1
ATOM 860 N N . PRO A 1 103 ? 41.068 8.185 12.941 1.00 20.89 103 PRO A N 1
ATOM 861 C CA . PRO A 1 103 ? 40.908 7.940 11.519 1.00 20.92 103 PRO A CA 1
ATOM 862 C C . PRO A 1 103 ? 39.912 6.817 11.279 1.00 21.54 103 PRO A C 1
ATOM 863 O O . PRO A 1 103 ? 39.574 6.100 12.213 1.00 21.40 103 PRO A O 1
ATOM 867 N N . ASP A 1 104 ? 39.446 6.665 10.041 1.00 22.63 104 ASP A N 1
ATOM 868 C CA . ASP A 1 104 ? 38.598 5.527 9.677 1.00 24.08 104 ASP A CA 1
ATOM 869 C C . ASP A 1 104 ? 39.190 4.206 10.183 1.00 24.73 104 ASP A C 1
ATOM 870 O O . ASP A 1 104 ? 38.502 3.417 10.827 1.00 25.00 104 ASP A O 1
ATOM 875 N N . SER A 1 105 ? 40.480 3.991 9.908 1.00 25.45 105 SER A N 1
ATOM 876 C CA . SER A 1 105 ? 41.163 2.768 10.314 1.00 25.56 105 SER A CA 1
ATOM 877 C C . SER A 1 105 ? 42.593 3.021 10.755 1.00 25.59 105 SER A C 1
ATOM 878 O O . SER A 1 105 ? 43.461 3.314 9.928 1.00 25.34 105 SER A O 1
ATOM 881 N N . TRP A 1 106 ? 42.823 2.889 12.056 1.00 25.46 106 TRP A N 1
ATOM 882 C CA . TRP A 1 106 ? 44.151 2.975 12.625 1.00 25.74 106 TRP A CA 1
ATOM 883 C C . TRP A 1 106 ? 45.153 2.169 11.824 1.00 26.01 106 TRP A C 1
ATOM 884 O O . TRP A 1 106 ? 46.293 2.602 11.640 1.00 26.61 106 TRP A O 1
ATOM 895 N N . ASN A 1 107 ? 44.735 0.998 11.355 1.00 26.14 107 ASN A N 1
ATOM 896 C CA . ASN A 1 107 ? 45.635 0.117 10.612 1.00 26.67 107 ASN A CA 1
ATOM 897 C C . ASN A 1 107 ? 45.917 0.557 9.190 1.00 26.44 107 ASN A C 1
ATOM 898 O O . ASN A 1 107 ? 47.047 0.432 8.729 1.00 27.07 107 ASN A O 1
ATOM 903 N N . ASP A 1 108 ? 44.911 1.055 8.482 1.00 26.27 108 ASP A N 1
ATOM 904 C CA . ASP A 1 108 ? 45.149 1.512 7.115 1.00 26.41 108 ASP A CA 1
ATOM 905 C C . ASP A 1 108 ? 46.004 2.763 7.100 1.00 25.89 108 ASP A C 1
ATOM 906 O O . ASP A 1 108 ? 46.715 3.001 6.123 1.00 25.95 108 ASP A O 1
ATOM 911 N N . THR A 1 109 ? 45.936 3.569 8.163 1.00 25.16 109 THR A N 1
ATOM 912 C CA . THR A 1 109 ? 46.725 4.786 8.156 1.00 24.96 109 THR A CA 1
ATOM 913 C C . THR A 1 109 ? 48.186 4.494 8.485 1.00 24.48 109 THR A C 1
ATOM 914 O O . THR A 1 109 ? 49.086 5.026 7.814 1.00 24.41 109 THR A O 1
ATOM 918 N N . TYR A 1 110 ? 48.427 3.608 9.455 1.00 23.37 110 TYR A N 1
ATOM 919 C CA . TYR A 1 110 ? 49.803 3.195 9.739 1.00 22.15 110 TYR A CA 1
ATOM 920 C C . TYR A 1 110 ? 50.435 2.543 8.508 1.00 21.83 110 TYR A C 1
ATOM 921 O O . TYR A 1 110 ? 51.543 2.894 8.118 1.00 21.36 110 TYR A O 1
ATOM 930 N N . GLU A 1 111 ? 49.723 1.617 7.876 1.00 21.44 111 GLU A N 1
ATOM 931 C CA . GLU A 1 111 ? 50.270 0.944 6.686 1.00 21.48 111 GLU A CA 1
ATOM 932 C C . GLU A 1 111 ? 50.517 1.915 5.558 1.00 20.23 111 GLU A C 1
ATOM 933 O O . GLU A 1 111 ? 51.450 1.755 4.795 1.00 20.96 111 GLU A O 1
ATOM 939 N N . GLN A 1 112 ? 49.706 2.951 5.481 1.00 19.83 112 GLN A N 1
ATOM 940 C CA . GLN A 1 112 ? 49.916 4.006 4.495 1.00 19.56 112 GLN A CA 1
ATOM 941 C C . GLN A 1 112 ? 51.184 4.796 4.728 1.00 18.21 112 GLN A C 1
ATOM 942 O O . GLN A 1 112 ? 51.956 5.038 3.805 1.00 18.13 112 GLN A O 1
ATOM 948 N N . PHE A 1 113 ? 51.367 5.206 5.974 1.00 16.83 113 PHE A N 1
ATOM 949 C CA . PHE A 1 113 ? 52.515 5.961 6.391 1.00 15.82 113 PHE A CA 1
ATOM 950 C C . PHE A 1 113 ? 53.795 5.168 6.115 1.00 15.98 113 PHE A C 1
ATOM 951 O O . PHE A 1 113 ? 54.729 5.667 5.467 1.00 15.29 113 PHE A O 1
ATOM 959 N N . GLU A 1 114 ? 53.816 3.919 6.581 1.00 16.24 114 GLU A N 1
ATOM 960 C CA . GLU A 1 114 ? 54.941 3.023 6.362 1.00 16.70 114 GLU A CA 1
ATOM 961 C C . GLU A 1 114 ? 55.258 2.968 4.878 1.00 16.88 114 GLU A C 1
ATOM 962 O O . GLU A 1 114 ? 56.408 3.080 4.483 1.00 16.16 114 GLU A O 1
ATOM 968 N N . ARG A 1 115 ? 54.213 2.819 4.078 1.00 16.89 115 ARG A N 1
ATOM 969 C CA . ARG A 1 115 ? 54.325 2.790 2.641 1.00 17.88 115 ARG A CA 1
ATOM 970 C C . ARG A 1 115 ? 55.020 4.048 2.072 1.00 17.26 115 ARG A C 1
ATOM 971 O O . ARG A 1 115 ? 56.025 3.933 1.362 1.00 17.38 115 ARG A O 1
ATOM 979 N N . GLU A 1 116 ? 54.505 5.235 2.416 1.00 16.60 116 GLU A N 1
ATOM 980 C CA . GLU A 1 116 ? 55.062 6.524 1.974 1.00 15.92 116 GLU A CA 1
ATOM 981 C C . GLU A 1 116 ? 56.493 6.738 2.422 1.00 15.44 116 GLU A C 1
ATOM 982 O O . GLU A 1 116 ? 57.273 7.361 1.739 1.00 15.50 116 GLU A O 1
ATOM 988 N N . THR A 1 117 ? 56.800 6.229 3.595 1.00 15.53 117 THR A N 1
ATOM 989 C CA . THR A 1 117 ? 58.107 6.261 4.199 1.00 16.00 117 THR A CA 1
ATOM 990 C C . THR A 1 117 ? 59.154 5.717 3.232 1.00 16.19 117 THR A C 1
ATOM 991 O O . THR A 1 117 ? 60.161 6.369 2.960 1.00 16.34 117 THR A O 1
ATOM 995 N N . LEU A 1 118 ? 58.877 4.549 2.669 1.00 16.39 118 LEU A N 1
ATOM 996 C CA . LEU A 1 118 ? 59.801 3.850 1.776 1.00 16.40 118 LEU A CA 1
ATOM 997 C C . LEU A 1 118 ? 60.024 4.628 0.506 1.00 16.68 118 LEU A C 1
ATOM 998 O O . LEU A 1 118 ? 61.145 4.658 -0.034 1.00 16.88 118 LEU A O 1
ATOM 1003 N N . GLY A 1 119 ? 58.966 5.274 0.024 1.00 16.76 119 GLY A N 1
ATOM 1004 C CA . GLY A 1 119 ? 59.091 6.143 -1.150 1.00 16.55 119 GLY A CA 1
ATOM 1005 C C . GLY A 1 119 ? 59.959 7.355 -0.860 1.00 16.69 119 GLY A C 1
ATOM 1006 O O . GLY A 1 119 ? 60.750 7.770 -1.696 1.00 17.69 119 GLY A O 1
ATOM 1007 N N . ILE A 1 120 ? 59.814 7.932 0.325 1.00 16.62 120 ILE A N 1
ATOM 1008 C CA . ILE A 1 120 ? 60.514 9.162 0.659 1.00 16.59 120 ILE A CA 1
ATOM 1009 C C . ILE A 1 120 ? 61.976 8.878 0.989 1.00 16.69 120 ILE A C 1
ATOM 1010 O O . ILE A 1 120 ? 62.840 9.602 0.558 1.00 16.91 120 ILE A O 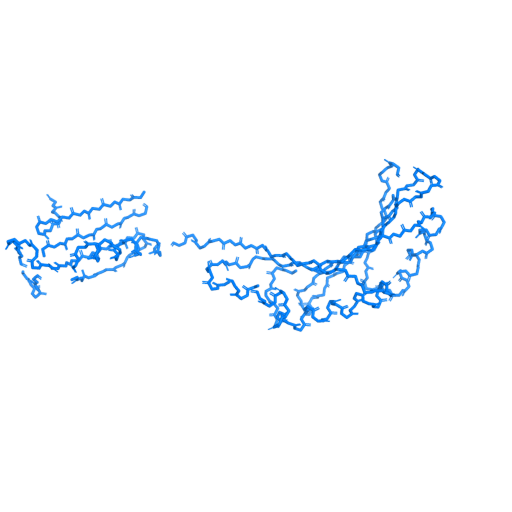1
ATOM 1015 N N . PHE A 1 121 ? 62.237 7.816 1.745 1.00 16.90 121 PHE A N 1
ATOM 1016 C CA . PHE A 1 121 ? 63.559 7.567 2.307 1.00 16.72 121 PHE A CA 1
ATOM 1017 C C . PHE A 1 121 ? 64.345 6.544 1.527 1.00 17.27 121 PHE A C 1
ATOM 1018 O O . PHE A 1 121 ? 65.566 6.457 1.686 1.00 17.41 121 PHE A O 1
ATOM 1026 N N . GLN A 1 122 ? 63.657 5.759 0.697 1.00 17.46 122 GLN A N 1
ATOM 1027 C CA . GLN A 1 122 ? 64.303 4.695 -0.091 1.00 17.95 122 GLN A CA 1
ATOM 1028 C C . GLN A 1 122 ? 65.107 3.721 0.772 1.00 18.00 122 GLN A C 1
ATOM 1029 O O . GLN A 1 122 ? 66.145 3.201 0.349 1.00 18.25 122 GLN A O 1
ATOM 1035 N N . GLU A 1 123 ? 64.607 3.482 1.974 1.00 17.76 123 GLU A N 1
ATOM 1036 C CA . GLU A 1 123 ? 65.226 2.597 2.934 1.00 18.35 123 GLU A CA 1
ATOM 1037 C C . GLU A 1 123 ? 64.180 2.319 4.007 1.00 17.65 123 GLU A C 1
ATOM 1038 O O . GLU A 1 123 ? 63.287 3.114 4.199 1.00 17.19 123 GLU A O 1
ATOM 1044 N N . LYS A 1 124 ? 64.268 1.166 4.661 1.00 17.65 124 LYS A N 1
ATOM 1045 C CA . LYS A 1 124 ? 63.333 0.838 5.714 1.00 17.65 124 LYS A CA 1
ATOM 1046 C C . LYS A 1 124 ? 63.786 1.532 6.989 1.00 17.83 124 LYS A C 1
ATOM 1047 O O . LYS A 1 124 ? 64.917 1.354 7.431 1.00 18.83 124 LYS A O 1
ATOM 1053 N N . VAL A 1 125 ? 62.913 2.331 7.572 1.00 17.42 125 VAL A N 1
ATOM 1054 C CA . VAL A 1 125 ? 63.291 3.147 8.716 1.00 17.20 125 VAL A CA 1
ATOM 1055 C C . VAL A 1 125 ? 62.390 2.831 9.884 1.00 16.49 125 VAL A C 1
ATOM 1056 O O . VAL A 1 125 ? 61.314 2.296 9.688 1.00 16.60 125 VAL A O 1
ATOM 1060 N N . VAL A 1 126 ? 62.834 3.170 11.089 1.00 16.22 126 VAL A N 1
ATOM 1061 C CA . VAL A 1 126 ? 62.050 2.929 12.289 1.00 15.93 126 VAL A CA 1
ATOM 1062 C C . VAL A 1 126 ? 60.900 3.912 12.280 1.00 16.37 126 VAL A C 1
ATOM 1063 O O . VAL A 1 126 ? 61.097 5.086 11.981 1.00 16.12 126 VAL A O 1
ATOM 1067 N N . ILE A 1 127 ? 59.705 3.423 12.597 1.00 16.69 127 ILE A N 1
ATOM 1068 C CA . ILE A 1 127 ? 58.521 4.264 12.618 1.00 17.42 127 ILE A CA 1
ATOM 1069 C C . ILE A 1 127 ? 58.088 4.517 14.042 1.00 18.11 127 ILE A C 1
ATOM 1070 O O . ILE A 1 127 ? 57.929 3.585 14.800 1.00 18.22 127 ILE A O 1
ATOM 1075 N N . PHE A 1 128 ? 57.905 5.785 14.399 1.00 19.02 128 PHE A N 1
ATOM 1076 C CA . PHE A 1 128 ? 57.570 6.156 15.761 1.00 19.96 128 PHE A CA 1
ATOM 1077 C C . PHE A 1 128 ? 56.102 6.547 15.898 1.00 20.62 128 PHE A C 1
ATOM 1078 O O . PHE A 1 128 ? 55.628 7.426 15.196 1.00 20.56 128 PHE A O 1
ATOM 1086 N N . THR A 1 129 ? 55.408 5.907 16.834 1.00 21.72 129 THR A N 1
ATOM 1087 C CA . THR A 1 129 ? 54.001 6.186 17.116 1.00 22.77 129 THR A CA 1
ATOM 1088 C C . THR A 1 129 ? 53.836 6.840 18.485 1.00 24.70 129 THR A C 1
ATOM 1089 O O . THR A 1 129 ? 54.399 6.363 19.478 1.00 24.63 129 THR A O 1
ATOM 1093 N N . CYS A 1 130 ? 53.054 7.918 18.532 1.00 27.25 130 CYS A N 1
ATOM 1094 C CA . CYS A 1 130 ? 52.796 8.637 19.773 1.00 28.39 130 CYS A CA 1
ATOM 1095 C C . CYS A 1 130 ? 51.365 9.136 19.832 1.00 29.40 130 CYS A C 1
ATOM 1096 O O . CYS A 1 130 ? 50.912 9.862 18.952 1.00 29.11 130 CYS A O 1
ATOM 1099 N N . LEU A 1 131 ? 50.659 8.743 20.887 1.00 31.23 131 LEU A N 1
ATOM 1100 C CA . LEU A 1 131 ? 49.296 9.210 21.136 1.00 32.60 131 LEU A CA 1
ATOM 1101 C C . LEU A 1 131 ? 49.229 10.155 22.351 1.00 34.12 131 LEU A C 1
ATOM 1102 O O . LEU A 1 131 ? 49.918 9.960 23.366 1.00 33.80 131 LEU A O 1
ATOM 1107 N N . ASN A 1 132 ? 48.391 11.179 22.219 1.00 35.77 132 ASN A N 1
ATOM 1108 C CA . ASN A 1 132 ? 48.050 12.081 23.298 1.00 37.62 132 ASN A CA 1
ATOM 1109 C C . ASN A 1 132 ? 46.574 11.939 23.598 1.00 39.26 132 ASN A C 1
ATOM 1110 O O . ASN A 1 132 ? 45.748 11.825 22.683 1.00 39.34 132 ASN A O 1
ATOM 1115 N N . GLY A 1 133 ? 46.240 11.955 24.883 1.00 41.02 133 GLY A N 1
ATOM 1116 C CA . GLY A 1 133 ? 44.864 11.782 25.312 1.00 43.04 133 GLY A CA 1
ATOM 1117 C C . GLY A 1 133 ? 44.629 12.351 26.691 1.00 44.58 133 GLY A C 1
ATOM 1118 O O . GLY A 1 133 ? 45.579 12.722 27.389 1.00 44.84 133 GLY A O 1
ATOM 1119 N N . HIS A 1 134 ? 43.360 12.426 27.079 1.00 45.95 134 HIS A N 1
ATOM 1120 C CA . HIS A 1 134 ? 42.988 12.924 28.397 1.00 47.25 134 HIS A CA 1
ATOM 1121 C C . HIS A 1 134 ? 42.096 11.938 29.129 1.00 48.17 134 HIS A C 1
ATOM 1122 O O . HIS A 1 134 ? 41.478 11.065 28.509 1.00 48.21 134 HIS A O 1
ATOM 1129 N N . LEU A 1 135 ? 42.049 12.086 30.452 1.00 49.54 135 LEU A N 1
ATOM 1130 C CA . LEU A 1 135 ? 41.173 11.294 31.317 1.00 50.57 135 LEU A CA 1
ATOM 1131 C C . LEU A 1 135 ? 39.818 11.963 31.517 1.00 51.34 135 LEU A C 1
ATOM 1132 O O . LEU A 1 135 ? 39.714 13.194 31.519 1.00 51.20 135 LEU A O 1
ATOM 1137 N N . ASP A 1 136 ? 38.792 11.131 31.690 1.00 52.62 136 ASP A N 1
ATOM 1138 C CA . ASP A 1 136 ? 37.406 11.580 31.861 1.00 53.92 136 ASP A CA 1
ATOM 1139 C C . ASP A 1 136 ? 37.194 12.374 33.160 1.00 54.53 136 ASP A C 1
ATOM 1140 O O . ASP A 1 136 ? 37.370 11.839 34.256 1.00 54.60 136 ASP A O 1
ATOM 1145 N N . ASP A 1 137 ? 36.816 13.649 33.023 1.00 55.47 137 ASP A N 1
ATOM 1146 C CA . ASP A 1 137 ? 36.619 14.560 34.171 1.00 56.21 137 ASP A CA 1
ATOM 1147 C C . ASP A 1 137 ? 35.201 14.517 34.777 1.00 56.83 137 ASP A C 1
ATOM 1148 O O . ASP A 1 137 ? 34.890 15.277 35.701 1.00 56.86 137 ASP A O 1
ATOM 1153 N N . ASN A 1 138 ? 34.361 13.624 34.246 1.00 57.53 138 ASN A N 1
ATOM 1154 C CA . ASN A 1 138 ? 33.004 13.390 34.742 1.00 58.12 138 ASN A CA 1
ATOM 1155 C C . ASN A 1 138 ? 33.028 12.824 36.168 1.00 58.35 138 ASN A C 1
ATOM 1156 O O . ASN A 1 138 ? 33.131 11.609 36.363 1.00 58.34 138 ASN A O 1
ATOM 1169 N N . ASN A 1 140 ? 30.837 12.314 38.287 1.00 59.94 140 ASN A N 1
ATOM 1170 C CA . ASN A 1 140 ? 29.794 11.290 38.430 1.00 60.11 140 ASN A CA 1
ATOM 1171 C C . ASN A 1 140 ? 30.264 9.833 38.340 1.00 60.16 140 ASN A C 1
ATOM 1172 O O . ASN A 1 140 ? 29.689 8.965 38.993 1.00 60.31 140 ASN A O 1
ATOM 1177 N N . ILE A 1 141 ? 31.290 9.560 37.535 1.00 60.27 141 ILE A N 1
ATOM 1178 C CA . ILE A 1 141 ? 31.765 8.180 37.355 1.00 60.31 141 ILE A CA 1
ATOM 1179 C C . ILE A 1 141 ? 32.588 7.675 38.557 1.00 60.26 141 ILE A C 1
ATOM 1180 O O . ILE A 1 141 ? 32.458 6.511 38.958 1.00 60.16 141 ILE A O 1
ATOM 1185 N N . VAL A 1 142 ? 33.408 8.556 39.131 1.00 60.25 142 VAL A N 1
ATOM 1186 C CA . VAL A 1 142 ? 34.235 8.205 40.294 1.00 60.42 142 VAL A CA 1
ATOM 1187 C C . VAL A 1 142 ? 33.414 8.125 41.591 1.00 60.50 142 VAL A C 1
ATOM 1188 O O . VAL A 1 142 ? 33.632 7.224 42.410 1.00 60.39 142 VAL A O 1
ATOM 1192 N N . LEU A 1 143 ? 32.468 9.059 41.753 1.00 60.55 143 LEU A N 1
ATOM 1193 C CA . LEU A 1 143 ? 31.527 9.070 42.885 1.00 60.41 143 LEU A CA 1
ATOM 1194 C C . LEU A 1 143 ? 30.737 7.763 42.957 1.00 60.61 143 LEU A C 1
ATOM 1195 O O . LEU A 1 143 ? 30.613 7.171 44.032 1.00 60.56 143 LEU A O 1
ATOM 1200 N N . GLN A 1 144 ? 30.228 7.317 41.807 1.00 60.86 144 GLN A N 1
ATOM 1201 C CA . GLN A 1 144 ? 29.428 6.092 41.708 1.00 61.17 144 GLN A CA 1
ATOM 1202 C C . GLN A 1 144 ? 30.223 4.817 41.972 1.00 61.03 144 GLN A C 1
ATOM 1203 O O . GLN A 1 144 ? 29.702 3.869 42.572 1.00 60.73 144 GLN A O 1
ATOM 1209 N N . LYS A 1 145 ? 31.470 4.791 41.505 1.00 61.06 145 LYS A N 1
ATOM 1210 C CA . LYS A 1 145 ? 32.308 3.604 41.640 1.00 61.14 145 LYS A CA 1
ATOM 1211 C C . LYS A 1 145 ? 32.627 3.334 43.113 1.00 60.86 145 LYS A C 1
ATOM 1212 O O . LYS A 1 145 ? 32.423 2.214 43.605 1.00 60.68 145 LYS A O 1
ATOM 1218 N N . LYS A 1 146 ? 33.100 4.371 43.806 1.00 60.61 146 LYS A N 1
ATOM 1219 C CA . LYS A 1 146 ? 33.421 4.289 45.234 1.00 60.46 146 LYS A CA 1
ATOM 1220 C C . LYS A 1 146 ? 32.200 3.911 46.070 1.00 60.37 146 LYS A C 1
ATOM 1221 O O . LYS A 1 146 ? 32.304 3.104 46.999 1.00 60.38 146 LYS A O 1
ATOM 1227 N N . ALA A 1 147 ? 31.051 4.487 45.721 1.00 60.19 147 ALA A N 1
ATOM 1228 C CA . ALA A 1 147 ? 29.774 4.134 46.337 1.00 60.15 147 ALA A CA 1
ATOM 1229 C C . ALA A 1 147 ? 29.576 2.621 46.358 1.00 60.16 147 ALA A C 1
ATOM 1230 O O . ALA A 1 147 ? 29.238 2.053 47.394 1.00 60.04 147 ALA A O 1
ATOM 1232 N N . ASN A 1 148 ? 29.813 1.979 45.216 1.00 60.49 148 ASN A N 1
ATOM 1233 C CA . ASN A 1 148 ? 29.690 0.528 45.082 1.00 60.80 148 ASN A CA 1
ATOM 1234 C C . ASN A 1 148 ? 30.748 -0.222 45.870 1.00 60.83 148 ASN A C 1
ATOM 1235 O O . ASN A 1 148 ? 30.440 -1.168 46.597 1.00 60.80 148 ASN A O 1
ATOM 1240 N N . GLN A 1 149 ? 31.995 0.210 45.722 1.00 61.03 149 GLN A N 1
ATOM 1241 C CA . GLN A 1 149 ? 33.091 -0.350 46.491 1.00 61.08 149 GLN A CA 1
ATOM 1242 C C . GLN A 1 149 ? 32.697 -0.372 47.962 1.00 61.53 149 GLN A C 1
ATOM 1243 O O . GLN A 1 149 ? 32.865 -1.391 48.631 1.00 61.56 149 GLN A O 1
ATOM 1249 N N . LEU A 1 150 ? 32.142 0.747 48.435 1.00 62.01 150 LEU A N 1
ATOM 1250 C CA . LEU A 1 150 ? 31.623 0.879 49.804 1.00 62.63 150 LEU A CA 1
ATOM 1251 C C . LEU A 1 150 ? 30.433 -0.037 50.069 1.00 63.28 150 LEU A C 1
ATOM 1252 O O . LEU A 1 150 ? 30.370 -0.690 51.110 1.00 63.22 150 LEU A O 1
ATOM 1257 N N . LEU A 1 151 ? 29.493 -0.070 49.126 1.00 64.27 151 LEU A N 1
ATOM 1258 C CA . LEU A 1 151 ? 28.308 -0.921 49.230 1.00 65.20 151 LEU A CA 1
ATOM 1259 C C . LEU A 1 151 ? 28.703 -2.385 49.399 1.00 66.12 151 LEU A C 1
ATOM 1260 O O . LEU A 1 151 ? 28.106 -3.107 50.197 1.00 66.10 151 LEU A O 1
ATOM 1265 N N . ASN A 1 152 ? 29.719 -2.804 48.647 1.00 67.41 152 ASN A N 1
ATOM 1266 C CA . ASN A 1 152 ? 30.242 -4.160 48.736 1.00 68.59 152 ASN A CA 1
ATOM 1267 C C . ASN A 1 152 ? 31.144 -4.333 49.946 1.00 69.51 152 ASN A C 1
ATOM 1268 O O . ASN A 1 152 ? 31.125 -5.384 50.593 1.00 69.66 152 ASN A O 1
ATOM 1273 N N . GLU A 1 153 ? 31.928 -3.303 50.232 1.00 70.66 153 GLU A N 1
ATOM 1274 C CA . GLU A 1 153 ? 32.646 -3.228 51.487 1.00 71.66 153 GLU A CA 1
ATOM 1275 C C . GLU A 1 153 ? 31.751 -3.690 52.612 1.00 71.72 153 GLU A C 1
ATOM 1276 O O . GLU A 1 153 ? 32.220 -4.231 53.606 1.00 71.92 153 GLU A O 1
ATOM 1282 N N . PHE A 1 154 ? 30.454 -3.476 52.445 1.00 71.96 154 PHE A N 1
ATOM 1283 C CA . PHE A 1 154 ? 29.496 -3.767 53.499 1.00 72.08 154 PHE A CA 1
ATOM 1284 C C . PHE A 1 154 ? 28.508 -4.855 53.096 1.00 72.06 154 PHE A C 1
ATOM 1285 O O . PHE A 1 154 ? 28.285 -5.794 53.848 1.00 72.59 154 PHE A O 1
ATOM 1293 N N . GLN A 1 155 ? 27.907 -4.720 51.918 1.00 71.59 155 GLN A N 1
ATOM 1294 C CA . GLN A 1 155 ? 26.843 -5.626 51.499 1.00 71.12 155 GLN A CA 1
ATOM 1295 C C . GLN A 1 155 ? 25.494 -4.933 51.372 1.00 70.86 155 GLN A C 1
ATOM 1296 O O . GLN A 1 155 ? 24.881 -4.933 50.303 1.00 70.57 155 GLN A O 1
ATOM 1302 N N . VAL A 1 159 ? 20.423 -2.430 48.985 1.00 70.61 159 VAL A N 1
ATOM 1303 C CA . VAL A 1 159 ? 20.766 -1.199 48.284 1.00 70.68 159 VAL A CA 1
ATOM 1304 C C . VAL A 1 159 ? 19.516 -0.491 47.771 1.00 70.63 159 VAL A C 1
ATOM 1305 O O . VAL A 1 159 ? 18.397 -0.960 47.976 1.00 70.41 159 VAL A O 1
ATOM 1309 N N . GLU A 1 160 ? 19.715 0.641 47.103 1.00 70.56 160 GLU A N 1
ATOM 1310 C CA . GLU A 1 160 ? 18.629 1.320 46.406 1.00 70.35 160 GLU A CA 1
ATOM 1311 C C . GLU A 1 160 ? 18.805 2.834 46.453 1.00 70.29 160 GLU A C 1
ATOM 1312 O O . GLU A 1 160 ? 19.194 3.392 47.480 1.00 70.35 160 GLU A O 1
ATOM 1318 N N . HIS A 1 161 ? 18.515 3.494 45.337 1.00 70.24 161 HIS A N 1
ATOM 1319 C CA . HIS A 1 161 ? 19.549 4.140 44.539 1.00 70.03 161 HIS A CA 1
ATOM 1320 C C . HIS A 1 161 ? 19.188 5.561 44.159 1.00 69.60 161 HIS A C 1
ATOM 1321 O O . HIS A 1 161 ? 18.097 6.036 44.448 1.00 69.55 161 HIS A O 1
ATOM 1328 N N . VAL A 1 162 ? 20.120 6.237 43.503 1.00 69.12 162 VAL A N 1
ATOM 1329 C CA . VAL A 1 162 ? 19.866 7.575 43.002 1.00 68.62 162 VAL A CA 1
ATOM 1330 C C . VAL A 1 162 ? 20.798 7.978 41.865 1.00 68.35 162 VAL A C 1
ATOM 1331 O O . VAL A 1 162 ? 21.577 7.173 41.357 1.00 68.39 162 VAL A O 1
ATOM 1335 N N . VAL A 1 163 ? 20.697 9.242 41.471 1.00 67.83 163 VAL A N 1
ATOM 1336 C CA . VAL A 1 163 ? 21.787 9.957 40.757 1.00 67.21 163 VAL A CA 1
ATOM 1337 C C . VAL A 1 163 ? 21.389 11.384 40.308 1.00 66.87 163 VAL A C 1
ATOM 1338 O O . VAL A 1 163 ? 20.328 11.575 39.718 1.00 66.82 163 VAL A O 1
ATOM 1342 N N . GLU A 1 164 ? 22.249 12.368 40.589 1.00 66.49 164 GLU A N 1
A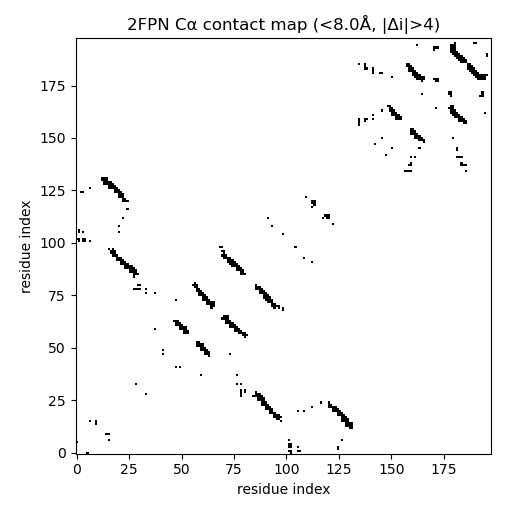TOM 1343 C CA . GLU A 1 164 ? 22.009 13.793 40.268 1.00 66.16 164 GLU A CA 1
ATOM 1344 C C . GLU A 1 164 ? 23.304 14.511 39.819 1.00 66.12 164 GLU A C 1
ATOM 1345 O O . GLU A 1 164 ? 24.392 13.960 40.011 1.00 66.18 164 GLU A O 1
ATOM 1351 N N . PRO A 1 165 ? 23.197 15.740 39.234 1.00 65.85 165 PRO A N 1
ATOM 1352 C CA . PRO A 1 165 ? 24.330 16.461 38.616 1.00 65.54 165 PRO A CA 1
ATOM 1353 C C . PRO A 1 165 ? 25.738 16.100 39.121 1.00 64.99 165 PRO A C 1
ATOM 1354 O O . PRO A 1 165 ? 26.579 15.698 38.319 1.00 65.32 165 PRO A O 1
ATOM 1358 N N . ASN A 1 166 ? 25.988 16.245 40.421 1.00 64.24 166 ASN A N 1
ATOM 1359 C CA . ASN A 1 166 ? 27.263 15.844 41.036 1.00 63.44 166 ASN A CA 1
ATOM 1360 C C . ASN A 1 166 ? 27.041 15.161 42.394 1.00 62.89 166 ASN A C 1
ATOM 1361 O O . ASN A 1 166 ? 27.623 15.567 43.410 1.00 62.82 166 ASN A O 1
ATOM 1366 N N . PHE A 1 167 ? 26.208 14.116 42.391 1.00 62.01 167 PHE A N 1
ATOM 1367 C CA . PHE A 1 167 ? 25.637 13.536 43.614 1.00 60.98 167 PHE A CA 1
ATOM 1368 C C . PHE A 1 167 ? 25.258 12.060 43.425 1.00 60.29 167 PHE A C 1
ATOM 1369 O O . PHE A 1 167 ? 24.839 11.659 42.338 1.00 60.33 167 PHE A O 1
ATOM 1377 N N . VAL A 1 168 ? 25.409 11.264 44.483 1.00 59.28 168 VAL A N 1
ATOM 1378 C CA . VAL A 1 168 ? 24.966 9.864 44.482 1.00 58.26 168 VAL A CA 1
ATOM 1379 C C . VAL A 1 168 ? 24.598 9.402 45.896 1.00 57.77 168 VAL A C 1
ATOM 1380 O O . VAL A 1 168 ? 25.362 9.607 46.839 1.00 57.40 168 VAL A O 1
ATOM 1384 N N . SER A 1 169 ? 23.417 8.795 46.027 1.00 57.31 169 SER A N 1
ATOM 1385 C CA . SER A 1 169 ? 22.954 8.232 47.302 1.00 56.96 169 SER A CA 1
ATOM 1386 C C . SER A 1 169 ? 22.381 6.821 47.148 1.00 56.58 169 SER A C 1
ATOM 1387 O O . SER A 1 169 ? 21.828 6.468 46.105 1.00 56.68 169 SER A O 1
ATOM 1390 N N . ILE A 1 170 ? 22.534 6.021 48.199 1.00 56.14 170 ILE A N 1
ATOM 1391 C CA . ILE A 1 170 ? 22.122 4.622 48.203 1.00 55.65 170 ILE A CA 1
ATOM 1392 C C . ILE A 1 170 ? 21.492 4.296 49.558 1.00 55.44 170 ILE A C 1
ATOM 1393 O O . ILE A 1 170 ? 21.986 4.741 50.593 1.00 55.45 170 ILE A O 1
ATOM 1398 N N . SER A 1 171 ? 20.389 3.552 49.543 1.00 55.07 171 SER A N 1
ATOM 1399 C CA . SER A 1 171 ? 19.877 2.890 50.744 1.00 54.74 171 SER A CA 1
ATOM 1400 C C . SER A 1 171 ? 20.143 1.395 50.587 1.00 54.70 171 SER A C 1
ATOM 1401 O O . SER A 1 171 ? 20.058 0.874 49.475 1.00 55.04 171 SER A O 1
ATOM 1404 N N . ALA A 1 172 ? 20.476 0.705 51.676 1.00 54.48 172 ALA A N 1
ATOM 1405 C CA . ALA A 1 172 ? 20.852 -0.710 51.588 1.00 54.45 172 ALA A CA 1
ATOM 1406 C C . ALA A 1 172 ? 20.491 -1.509 52.833 1.00 54.56 172 ALA A C 1
ATOM 1407 O O . ALA A 1 172 ? 19.928 -0.967 53.782 1.00 54.59 172 ALA A O 1
ATOM 1409 N N . PHE A 1 173 ? 20.819 -2.800 52.818 1.00 54.76 173 PHE A N 1
ATOM 1410 C CA . PHE A 1 173 ? 20.585 -3.686 53.960 1.00 55.19 173 PHE A CA 1
ATOM 1411 C C . PHE A 1 173 ? 21.671 -4.760 54.053 1.00 55.44 173 PHE A C 1
ATOM 1412 O O . PHE A 1 173 ? 22.171 -5.232 53.029 1.00 55.46 173 PHE A O 1
ATOM 1420 N N . THR A 1 174 ? 22.038 -5.125 55.282 1.00 55.74 174 THR A N 1
ATOM 1421 C CA . THR A 1 174 ? 22.874 -6.306 55.541 1.00 56.32 174 THR A CA 1
ATOM 1422 C C . THR A 1 174 ? 22.480 -6.984 56.831 1.00 56.62 174 THR A C 1
ATOM 1423 O O . THR A 1 174 ? 22.086 -6.325 57.786 1.00 56.79 174 THR A O 1
ATOM 1427 N N . ASP A 1 175 ? 22.617 -8.306 56.857 1.00 57.23 175 ASP A N 1
ATOM 1428 C CA . ASP A 1 175 ? 22.325 -9.108 58.047 1.00 57.78 175 ASP A CA 1
ATOM 1429 C C . ASP A 1 175 ? 23.451 -8.923 59.075 1.00 57.94 175 ASP A C 1
ATOM 1430 O O . ASP A 1 175 ? 23.590 -9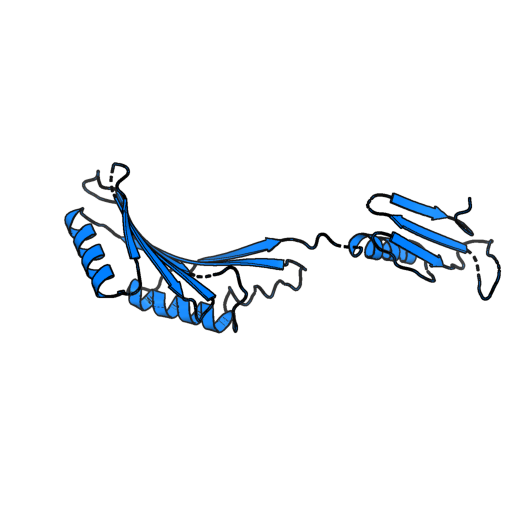.705 60.020 1.00 57.91 175 ASP A O 1
ATOM 1435 N N . GLU A 1 176 ? 24.235 -7.865 58.879 1.00 58.12 176 GLU A N 1
ATOM 1436 C CA . GLU A 1 176 ? 25.391 -7.556 59.714 1.00 58.54 176 GLU A CA 1
ATOM 1437 C C . GLU A 1 176 ? 25.075 -6.855 61.048 1.00 58.66 176 GLU A C 1
ATOM 1438 O O . GLU A 1 176 ? 25.864 -6.953 61.991 1.00 58.78 176 GLU A O 1
ATOM 1444 N N . TRP A 1 177 ? 23.948 -6.143 61.127 1.00 58.80 177 TRP A N 1
ATOM 1445 C CA . TRP A 1 177 ? 23.573 -5.421 62.355 1.00 59.08 177 TRP A CA 1
ATOM 1446 C C . TRP A 1 177 ? 22.155 -5.718 62.839 1.00 59.67 177 TRP A C 1
ATOM 1447 O O . TRP A 1 177 ? 21.359 -6.325 62.131 1.00 59.91 177 TRP A O 1
ATOM 1458 N N . GLU A 1 178 ? 21.846 -5.257 64.047 1.00 60.44 178 GLU A N 1
ATOM 1459 C CA . GLU A 1 178 ? 20.539 -5.485 64.676 1.00 61.21 178 GLU A CA 1
ATOM 1460 C C . GLU A 1 178 ? 19.415 -4.667 64.030 1.00 61.42 178 GLU A C 1
ATOM 1461 O O . GLU A 1 178 ? 18.317 -5.176 63.782 1.00 61.34 178 GLU A O 1
ATOM 1467 N N . GLU A 1 179 ? 19.715 -3.399 63.760 1.00 61.78 179 GLU A N 1
ATOM 1468 C CA . GLU A 1 179 ? 18.706 -2.398 63.424 1.00 61.99 179 GLU A CA 1
ATOM 1469 C C . GLU A 1 179 ? 18.363 -2.317 61.936 1.00 62.15 179 GLU A C 1
ATOM 1470 O O . GLU A 1 179 ? 19.104 -2.796 61.073 1.00 61.95 179 GLU A O 1
ATOM 1476 N N . TYR A 1 180 ? 17.222 -1.687 61.675 1.00 62.36 180 TYR A N 1
ATOM 1477 C CA . TYR A 1 180 ? 16.587 -1.611 60.370 1.00 62.60 180 TYR A CA 1
ATOM 1478 C C . TYR A 1 180 ? 15.546 -0.514 60.502 1.00 62.68 180 TYR A C 1
ATOM 1479 O O . TYR A 1 180 ? 15.294 -0.025 61.606 1.00 62.67 180 TYR A O 1
ATOM 1488 N N . ILE A 1 181 ? 14.944 -0.129 59.381 1.00 62.80 181 ILE A N 1
ATOM 1489 C CA . ILE A 1 181 ? 13.644 0.530 59.397 1.00 62.99 181 ILE A CA 1
ATOM 1490 C C . ILE A 1 181 ? 12.805 0.122 58.191 1.00 63.14 181 ILE A C 1
ATOM 1491 O O . ILE A 1 181 ? 13.300 0.077 57.065 1.00 63.19 181 ILE A O 1
ATOM 1504 N N . THR A 1 183 ? 9.768 1.903 56.316 1.00 62.66 183 THR A N 1
ATOM 1505 C CA . THR A 1 183 ? 8.664 2.780 55.945 1.00 62.20 183 THR A CA 1
ATOM 1506 C C . THR A 1 183 ? 8.291 2.606 54.476 1.00 61.83 183 THR A C 1
ATOM 1507 O O . THR A 1 183 ? 8.683 1.628 53.838 1.00 61.89 183 THR A O 1
ATOM 1511 N N . SER A 1 184 ? 7.532 3.559 53.947 1.00 61.18 184 SER A N 1
ATOM 1512 C CA . SER A 1 184 ? 6.867 3.384 52.661 1.00 60.52 184 SER A CA 1
ATOM 1513 C C . SER A 1 184 ? 7.620 2.390 51.782 1.00 60.01 184 SER A C 1
ATOM 1514 O O . SER A 1 184 ? 8.733 2.663 51.333 1.00 59.91 184 SER A O 1
ATOM 1517 N N . LYS A 1 185 ? 7.063 1.208 51.568 1.00 59.35 185 LYS A N 1
ATOM 1518 C CA . LYS A 1 185 ? 7.762 0.217 50.752 1.00 58.71 185 LYS A CA 1
ATOM 1519 C C . LYS A 1 185 ? 9.260 0.518 50.635 1.00 58.16 185 LYS A C 1
ATOM 1520 O O . LYS A 1 185 ? 9.730 0.911 49.573 1.00 58.27 185 LYS A O 1
ATOM 1526 N N . HIS A 1 186 ? 10.003 0.344 51.724 1.00 57.21 186 HIS A N 1
ATOM 1527 C CA . HIS A 1 186 ? 10.835 -0.834 51.934 1.00 56.25 186 HIS A CA 1
ATOM 1528 C C . HIS A 1 186 ? 11.574 -0.757 53.266 1.00 55.31 186 HIS A C 1
ATOM 1529 O O . HIS A 1 186 ? 11.040 -0.254 54.255 1.00 55.14 186 HIS A O 1
ATOM 1536 N N . LYS A 1 187 ? 12.805 -1.258 53.284 1.00 54.05 187 LYS A N 1
ATOM 1537 C CA . LYS A 1 187 ? 13.365 -1.871 54.482 1.00 52.81 187 LYS A CA 1
ATOM 1538 C C . LYS A 1 187 ? 14.890 -1.869 54.441 1.00 51.68 187 LYS A C 1
ATOM 1539 O O . LYS A 1 187 ? 15.500 -2.579 53.643 1.00 51.79 187 LYS A O 1
ATOM 1553 N N . ASN A 1 189 ? 18.907 -0.233 56.221 1.00 45.55 189 ASN A N 1
ATOM 1554 C CA . ASN A 1 189 ? 19.771 0.111 57.371 1.00 44.24 189 ASN A CA 1
ATOM 1555 C C . ASN A 1 189 ? 21.208 0.571 57.046 1.00 43.46 189 ASN A C 1
ATOM 1556 O O . ASN A 1 189 ? 22.098 0.490 57.899 1.00 43.28 189 ASN A 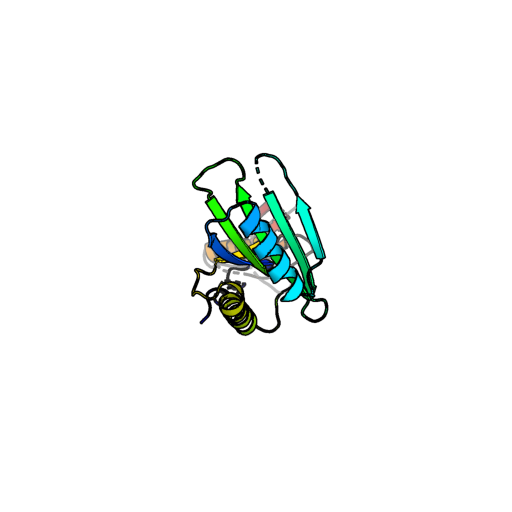O 1
ATOM 1561 N N . LEU A 1 190 ? 21.419 1.055 55.821 1.00 42.55 190 LEU A N 1
ATOM 1562 C CA . LEU A 1 190 ? 22.681 1.676 55.425 1.00 41.58 190 LEU A CA 1
ATOM 1563 C C . LEU A 1 190 ? 22.433 2.730 54.347 1.00 41.29 190 LEU A C 1
ATOM 1564 O O . LEU A 1 190 ? 21.849 2.430 53.315 1.00 41.34 190 LEU A O 1
ATOM 1569 N N . GLN A 1 191 ? 22.866 3.964 54.604 1.00 41.05 191 GLN A N 1
ATOM 1570 C CA . GLN A 1 191 ? 22.855 5.041 53.605 1.00 40.79 191 GLN A CA 1
ATOM 1571 C C . GLN A 1 191 ? 24.270 5.539 53.302 1.00 40.62 191 GLN A C 1
ATOM 1572 O O . GLN A 1 191 ? 24.974 6.014 54.204 1.00 40.64 191 GLN A O 1
ATOM 1578 N N . ILE A 1 192 ? 24.663 5.413 52.029 1.00 40.23 192 ILE A N 1
ATOM 1579 C CA . ILE A 1 192 ? 25.923 5.933 51.491 1.00 39.96 192 ILE A CA 1
ATOM 1580 C C . ILE A 1 192 ? 25.626 7.157 50.630 1.00 39.91 192 ILE A C 1
ATOM 1581 O O . ILE A 1 192 ? 24.722 7.117 49.795 1.00 39.87 192 ILE A O 1
ATOM 1586 N N . ALA A 1 193 ? 26.390 8.233 50.817 1.00 39.88 193 ALA A N 1
ATOM 1587 C CA . ALA A 1 193 ? 26.182 9.465 50.050 1.00 40.02 193 ALA A CA 1
ATOM 1588 C C . ALA A 1 193 ? 27.480 10.208 49.715 1.00 40.29 193 ALA A C 1
ATOM 1589 O O . ALA A 1 193 ? 28.209 10.644 50.612 1.00 39.87 193 ALA A O 1
ATOM 1591 N N . LEU A 1 194 ? 27.745 10.343 48.412 1.00 40.76 194 LEU A N 1
ATOM 1592 C CA . LEU A 1 194 ? 28.907 11.081 47.893 1.00 41.31 194 LEU A CA 1
ATOM 1593 C C . LEU A 1 194 ? 28.476 12.377 47.186 1.00 41.89 194 LEU A C 1
ATOM 1594 O O . LEU A 1 194 ? 27.409 12.428 46.579 1.00 42.10 194 LEU A O 1
ATOM 1599 N N . ARG A 1 195 ? 29.307 13.417 47.277 1.00 42.68 195 ARG A N 1
ATOM 1600 C CA . ARG A 1 195 ? 29.083 14.695 46.577 1.00 43.53 195 ARG A CA 1
ATOM 1601 C C . ARG A 1 195 ? 30.418 15.286 46.103 1.00 44.19 195 ARG A C 1
ATOM 1602 O O . ARG A 1 195 ? 31.417 15.194 46.819 1.00 44.56 195 ARG A O 1
ATOM 1610 N N . SER A 1 196 ? 30.419 15.896 44.911 1.00 44.89 196 SER A N 1
ATOM 1611 C CA . SER A 1 196 ? 31.648 16.366 44.221 1.00 45.50 196 SER A CA 1
ATOM 1612 C C . SER A 1 196 ? 32.322 17.633 44.789 1.00 45.73 196 SER A C 1
ATOM 1613 O O . SER A 1 196 ? 31.682 18.436 45.476 1.00 45.89 196 SER A O 1
ATOM 1616 N N . HIS A 1 203 ? 36.494 15.512 48.104 1.00 29.81 203 HIS A N 1
ATOM 1617 C CA . HIS A 1 203 ? 35.154 14.998 47.849 1.00 30.41 203 HIS A CA 1
ATOM 1618 C C . HIS A 1 203 ? 34.468 14.396 49.070 1.00 29.72 203 HIS A C 1
ATOM 1619 O O . HIS A 1 203 ? 35.101 13.766 49.911 1.00 29.84 203 HIS A O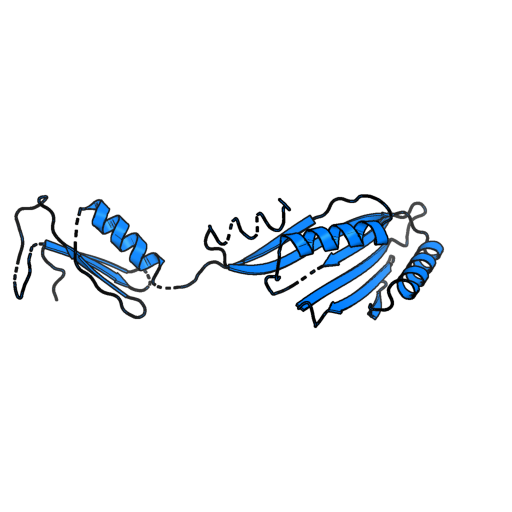 1
ATOM 1626 N N . THR A 1 204 ? 33.157 14.582 49.134 1.00 29.15 204 THR A N 1
ATOM 1627 C CA . THR A 1 204 ? 32.365 14.307 50.354 1.00 28.33 204 THR A CA 1
ATOM 1628 C C . THR A 1 204 ? 31.873 12.862 50.439 1.00 27.83 204 THR A C 1
ATOM 1629 O O . THR A 1 204 ? 31.354 12.323 49.466 1.00 28.15 204 THR A O 1
ATOM 1633 N N . VAL A 1 205 ? 32.022 12.240 51.604 1.00 27.03 205 VAL A N 1
ATOM 1634 C CA . VAL A 1 205 ? 31.403 10.937 51.846 1.00 26.27 205 VAL A CA 1
ATOM 1635 C C . VAL A 1 205 ? 30.572 10.973 53.139 1.00 26.00 205 VAL A C 1
ATOM 1636 O O . VAL A 1 205 ? 30.998 11.566 54.135 1.00 25.73 205 VAL A O 1
ATOM 1640 N N . THR A 1 206 ? 29.393 10.347 53.103 1.00 25.71 206 THR A N 1
ATOM 1641 C CA . THR A 1 206 ? 28.536 10.195 54.280 1.00 25.61 206 THR A CA 1
ATOM 1642 C C . THR A 1 206 ? 27.969 8.786 54.377 1.00 25.50 206 THR A C 1
ATOM 1643 O O . THR A 1 206 ? 27.325 8.304 53.450 1.00 25.57 206 THR A O 1
ATOM 1647 N N . VAL A 1 207 ? 28.219 8.141 55.514 1.00 25.55 207 VAL A N 1
ATOM 1648 C CA . VAL A 1 207 ? 27.813 6.758 55.767 1.00 25.75 207 VAL A CA 1
ATOM 1649 C C . VAL A 1 207 ? 27.047 6.669 57.114 1.00 26.16 207 VAL A C 1
ATOM 1650 O O . VAL A 1 207 ? 27.556 7.101 58.146 1.00 25.86 207 VAL A O 1
ATOM 1654 N N . GLY A 1 208 ? 25.836 6.104 57.086 1.00 26.60 208 GLY A N 1
ATOM 1655 C CA . GLY A 1 208 ? 24.914 6.140 58.223 1.00 27.07 208 GLY A CA 1
ATOM 1656 C C . GLY A 1 208 ? 24.049 4.904 58.466 1.00 27.96 208 GLY A C 1
ATOM 1657 O O . GLY A 1 208 ? 23.691 4.195 57.523 1.00 27.41 208 GLY A O 1
ATOM 1658 N N . THR A 1 209 ? 23.716 4.659 59.743 1.00 28.81 209 THR A N 1
ATOM 1659 C CA . THR A 1 209 ? 22.886 3.522 60.183 1.00 29.80 209 THR A CA 1
ATOM 1660 C C . THR A 1 209 ? 21.841 3.969 61.193 1.00 30.02 209 THR A C 1
ATOM 1661 O O . THR A 1 209 ? 22.190 4.618 62.173 1.00 29.85 209 THR A O 1
ATOM 1665 N N . PRO A 1 210 ? 20.568 3.592 60.982 1.00 30.47 210 PRO A N 1
ATOM 1666 C CA . PRO A 1 210 ? 19.988 3.041 59.753 1.00 31.21 210 PRO A CA 1
ATOM 1667 C C . PRO A 1 210 ? 19.902 4.012 58.559 1.00 31.78 210 PRO A C 1
ATOM 1668 O O . PRO A 1 210 ? 20.000 3.567 57.416 1.00 31.77 210 PRO A O 1
ATOM 1672 N N . ILE A 1 211 ? 19.693 5.305 58.822 1.00 32.67 211 ILE A N 1
ATOM 1673 C CA . ILE A 1 211 ? 19.738 6.345 57.780 1.00 33.50 211 ILE A CA 1
ATOM 1674 C C . ILE A 1 211 ? 20.605 7.525 58.220 1.00 34.51 211 ILE A C 1
ATOM 1675 O O . ILE A 1 211 ? 20.772 7.756 59.424 1.00 34.28 211 ILE A O 1
ATOM 1680 N N . VAL A 1 212 ? 21.168 8.262 57.256 1.00 35.78 212 VAL A N 1
ATOM 1681 C CA . VAL A 1 212 ? 21.735 9.584 57.573 1.00 37.06 212 VAL A CA 1
ATOM 1682 C C . VAL A 1 212 ? 20.614 10.641 57.689 1.00 37.79 212 VAL A C 1
ATOM 1683 O O . VAL A 1 212 ? 19.959 10.978 56.696 1.00 38.15 212 VAL A O 1
ATOM 1687 N N . THR A 1 213 ? 20.402 11.135 58.916 1.00 38.30 213 THR A N 1
ATOM 1688 C CA . THR A 1 213 ? 19.305 12.058 59.249 1.00 38.70 213 THR A CA 1
ATOM 1689 C C . THR A 1 213 ? 19.636 13.557 59.065 1.00 38.98 213 THR A C 1
ATOM 1690 O O . THR A 1 213 ? 20.593 13.914 58.347 1.00 38.88 213 THR A O 1
ATOM 1694 N N . THR A 1 214 ? 18.828 14.414 59.712 1.00 39.07 214 THR A N 1
ATOM 1695 C CA . THR A 1 214 ? 18.894 15.885 59.592 1.00 39.15 214 THR A CA 1
ATOM 1696 C C . THR A 1 214 ? 18.085 16.596 60.691 1.00 39.06 214 THR A C 1
ATOM 1697 O O . THR A 1 214 ? 18.461 16.601 61.865 1.00 38.95 214 THR A O 1
#

Secondary structure (DSSP, 8-state):
--TTT-----TT-EEEEEEEEEEEEEE---HHHHHHHHHHHHHH-TT-EEEEE-----EEEEEEEETTTTEEEEEEEEE-SS-SS--EEEEEE---S--S-HHHHHHHHHHHHHHHHSS---EEEEEEEEE----HHHHHHHHHHHHHH------BTTEEEEEE--TTSS----TT---EEEEEE--EEEEESS----

InterPro domains:
  IPR014794 Sporulation protein SpoIIT [PF08680] (48-246)
  IPR036209 Sporulation protein SpoIIT-like [SSF143842] (31-244)

Foldseek 3Di:
DDPQQCVVCVVVQWAFQDKKKKWKFKDWDAPVRQVVLVVVCCVVPVQWDWDWDCPPLTKIWTWHADPVFQKIKIWMKDWRHPDPTIIIMIMIMMHRDDGPDSVVVVVVVQVVCCVSPVDRTDMDMDTDTHHDPAQPVQVVVQVVVCVVAPADWDDDRFKIKTQGDDPPDDDWDDDPDMFWMWIQGPNDIDIGTHDDDD